Protein AF-A0A1R2BVI3-F1 (afdb_monomer_lite)

Sequence (195 aa):
MINKKLKLDQGFMFQMGLSEFRVTNIRHTPFGIPIEITITGYEGPARDNEYNLDRNGGIIGRDTENLVAIVDDSQLSAEHGRILFENNGFYVEDLGSTNKTWRRISPEGETSKEFPIYLDDFIKIGSTLLQVAVPEECENKENIAMPAECRICNEAEPNTLCYPCGHLFCSECLKTITKCPNCFKEISDKVKVFK

pLDDT: mean 89.81, std 10.73, range [42.44, 97.69]

Secondary structure (DSSP, 8-state):
---S-EE--TT-EEEETTEEEEEEEEEE-TTS-EEEEEEEEEESTTBT-EEEEETT-EEEESSTTSSEE-TT-TTS-TT-EEEEEETTEEEEEE-S-SS--EEESS-TTSPPPP----TT-EEEETTEEEE----GGG------PPPSS-TTTSSS---EEEETTTEEE-HHHHSS--B-TTT--B-SEEEEPP-

Radius of gyration: 24.03 Å; chains: 1; bounding box: 48×45×66 Å

Structure (mmCIF, N/CA/C/O backbone):
data_AF-A0A1R2BVI3-F1
#
_entry.id   AF-A0A1R2BVI3-F1
#
loop_
_atom_site.group_PDB
_atom_site.id
_atom_site.type_symbol
_atom_site.label_atom_id
_atom_site.label_alt_id
_atom_site.label_comp_id
_atom_site.label_asym_id
_atom_site.label_entity_id
_atom_site.label_seq_id
_atom_site.pdbx_PDB_ins_code
_atom_site.Cartn_x
_atom_site.Cartn_y
_atom_site.Cartn_z
_atom_site.occupancy
_atom_site.B_iso_or_equiv
_atom_site.auth_seq_id
_atom_site.auth_comp_id
_atom_site.auth_asym_id
_atom_site.auth_atom_id
_atom_site.pdbx_PDB_model_num
ATOM 1 N N . MET A 1 1 ? -4.032 4.736 2.559 1.00 87.19 1 MET A N 1
ATOM 2 C CA . MET A 1 1 ? -2.714 5.206 2.057 1.00 87.19 1 MET A CA 1
ATOM 3 C C . MET A 1 1 ? -1.600 4.443 2.769 1.00 87.19 1 MET A C 1
ATOM 5 O O . MET A 1 1 ? -1.775 4.132 3.940 1.00 87.19 1 MET A O 1
ATOM 9 N N . ILE A 1 2 ? -0.482 4.132 2.109 1.00 85.19 2 ILE A N 1
ATOM 10 C CA . ILE A 1 2 ? 0.710 3.581 2.776 1.00 85.19 2 ILE A CA 1
ATOM 11 C C . ILE A 1 2 ? 1.487 4.745 3.408 1.00 85.19 2 ILE A C 1
ATOM 13 O O . ILE A 1 2 ? 2.207 5.456 2.720 1.00 85.19 2 ILE A O 1
ATOM 17 N N . ASN A 1 3 ? 1.298 4.968 4.710 1.00 82.62 3 ASN A N 1
ATOM 18 C CA . ASN A 1 3 ? 1.973 6.024 5.487 1.00 82.62 3 ASN A 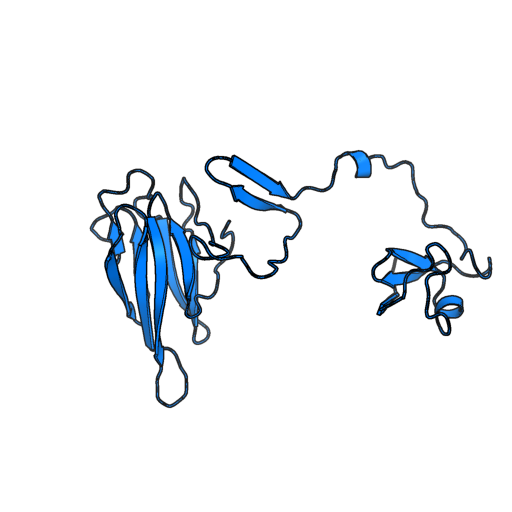CA 1
ATOM 19 C C . ASN A 1 3 ? 3.196 5.522 6.278 1.00 82.62 3 ASN A C 1
ATOM 21 O O . ASN A 1 3 ? 3.908 6.301 6.903 1.00 82.62 3 ASN A O 1
ATOM 25 N N . LYS A 1 4 ? 3.419 4.209 6.269 1.00 86.44 4 LYS A N 1
ATOM 26 C CA . LYS A 1 4 ? 4.535 3.504 6.896 1.00 86.44 4 LYS A CA 1
ATOM 27 C C . LYS A 1 4 ? 4.853 2.277 6.060 1.00 86.44 4 LYS A C 1
ATOM 29 O O . LYS A 1 4 ? 3.981 1.803 5.331 1.00 86.44 4 LYS A O 1
ATOM 34 N N . LYS A 1 5 ? 6.051 1.716 6.216 1.00 91.81 5 LYS A N 1
ATOM 35 C CA . LYS A 1 5 ? 6.405 0.466 5.539 1.00 91.81 5 LYS A CA 1
ATOM 36 C C . LYS A 1 5 ? 5.378 -0.637 5.827 1.00 91.81 5 LYS A C 1
ATOM 38 O O . LYS A 1 5 ? 5.054 -0.908 6.987 1.00 91.81 5 LYS A O 1
ATOM 43 N N . LEU A 1 6 ? 4.853 -1.261 4.776 1.00 93.62 6 LEU A N 1
ATOM 44 C CA . LEU A 1 6 ? 3.887 -2.358 4.869 1.00 93.62 6 LEU A CA 1
ATOM 45 C C . LEU A 1 6 ? 4.507 -3.648 4.360 1.00 93.62 6 LEU A C 1
ATOM 47 O O . LEU A 1 6 ? 5.141 -3.659 3.311 1.00 93.62 6 LEU A O 1
ATOM 51 N N . LYS A 1 7 ? 4.303 -4.734 5.106 1.00 95.69 7 LYS A N 1
ATOM 52 C CA . LYS A 1 7 ? 4.789 -6.055 4.716 1.00 95.69 7 LYS A CA 1
ATOM 53 C C . LYS A 1 7 ? 4.051 -6.535 3.464 1.00 95.69 7 LYS A C 1
ATOM 55 O O . LYS A 1 7 ? 2.826 -6.443 3.393 1.00 95.69 7 LYS A O 1
ATOM 60 N N . LEU A 1 8 ? 4.810 -7.055 2.509 1.00 96.12 8 LEU A N 1
ATOM 61 C CA . LEU A 1 8 ? 4.317 -7.672 1.288 1.00 96.12 8 LEU A CA 1
ATOM 62 C C . LEU A 1 8 ? 4.187 -9.182 1.500 1.00 96.12 8 LEU A C 1
ATOM 64 O O . LEU A 1 8 ? 5.184 -9.902 1.544 1.00 96.12 8 LEU A O 1
ATOM 68 N N . ASP A 1 9 ? 2.951 -9.652 1.632 1.00 94.81 9 ASP A N 1
ATOM 69 C CA . ASP A 1 9 ? 2.621 -11.077 1.625 1.00 94.81 9 ASP A CA 1
ATOM 70 C C . ASP A 1 9 ? 2.106 -11.502 0.239 1.00 94.81 9 ASP A C 1
ATOM 72 O O . ASP A 1 9 ? 1.740 -10.671 -0.597 1.00 94.81 9 ASP A O 1
ATOM 76 N N . GLN A 1 10 ? 2.060 -12.808 -0.028 1.00 94.25 10 GLN A N 1
ATOM 77 C CA . GLN A 1 10 ? 1.551 -13.316 -1.301 1.00 94.25 10 GLN A CA 1
ATOM 78 C C . GLN A 1 10 ? 0.095 -12.876 -1.526 1.00 94.25 10 GLN A C 1
ATOM 80 O O . GLN A 1 10 ? -0.752 -12.984 -0.640 1.00 94.25 10 GLN A O 1
ATOM 85 N N . GLY A 1 11 ? -0.193 -12.371 -2.726 1.00 93.31 11 GLY A N 1
ATOM 86 C CA . GLY A 1 11 ? -1.490 -11.810 -3.094 1.00 93.31 11 GLY A CA 1
ATOM 87 C C . GLY A 1 11 ? -1.705 -10.361 -2.655 1.00 93.31 11 GLY A C 1
ATOM 88 O O . GLY A 1 11 ? -2.746 -9.799 -2.988 1.00 93.31 11 GLY A O 1
ATOM 89 N N . PHE A 1 12 ? -0.755 -9.739 -1.949 1.00 94.94 12 PHE A N 1
ATOM 90 C CA . PHE A 1 12 ? -0.841 -8.326 -1.592 1.00 94.94 12 PHE A CA 1
ATOM 91 C C . PHE A 1 12 ? -0.892 -7.457 -2.852 1.00 94.94 12 PHE A C 1
ATOM 93 O O . PHE A 1 12 ? -0.126 -7.672 -3.792 1.00 94.94 12 PHE A O 1
ATOM 100 N N . MET A 1 13 ? -1.792 -6.474 -2.860 1.00 95.56 13 MET A N 1
ATOM 101 C CA . MET A 1 13 ? -1.980 -5.560 -3.983 1.00 95.56 13 MET A CA 1
ATOM 102 C C . MET A 1 13 ? -1.766 -4.115 -3.549 1.00 95.56 13 MET A C 1
ATOM 104 O O . MET A 1 13 ? -2.264 -3.677 -2.505 1.00 95.56 13 MET A O 1
ATOM 108 N N . PHE A 1 14 ? -1.041 -3.365 -4.370 1.00 96.38 14 PHE A N 1
ATOM 109 C CA . PHE A 1 14 ? -0.779 -1.951 -4.144 1.00 96.38 14 PHE A CA 1
ATOM 110 C C . PHE A 1 14 ? -0.738 -1.178 -5.455 1.00 96.38 14 PHE A C 1
ATOM 112 O O . PHE A 1 14 ? -0.438 -1.730 -6.505 1.00 96.38 14 PHE A O 1
ATOM 119 N N . GLN A 1 15 ? -1.040 0.109 -5.379 1.00 95.69 15 GLN A N 1
ATOM 120 C CA . GLN A 1 15 ? -1.064 1.027 -6.506 1.00 95.69 15 GLN A CA 1
ATOM 121 C C . GLN A 1 15 ? -0.016 2.117 -6.300 1.00 95.69 15 GLN A C 1
ATOM 123 O O . GLN A 1 15 ? 0.068 2.698 -5.213 1.00 95.69 15 GLN A O 1
ATOM 128 N N . MET A 1 16 ? 0.734 2.406 -7.361 1.00 95.56 16 MET A N 1
ATOM 129 C CA . MET A 1 16 ? 1.652 3.538 -7.470 1.00 95.56 16 MET A CA 1
ATOM 130 C C . MET A 1 16 ? 1.422 4.204 -8.826 1.00 95.56 16 MET A C 1
ATOM 132 O O . MET A 1 16 ? 1.555 3.561 -9.862 1.00 95.56 16 MET A O 1
ATOM 136 N N . GLY A 1 17 ? 1.063 5.489 -8.821 1.00 93.25 17 GLY A N 1
ATOM 137 C CA . GLY A 1 17 ? 0.665 6.177 -10.052 1.00 93.25 17 GLY A CA 1
ATOM 138 C C . GLY A 1 17 ? -0.625 5.592 -10.639 1.00 93.25 17 GLY A C 1
ATOM 139 O O . GLY A 1 17 ? -1.608 5.418 -9.913 1.00 93.25 17 GLY A O 1
ATOM 140 N N . LEU A 1 18 ? -0.617 5.308 -11.942 1.00 94.00 18 LEU A N 1
ATOM 141 C CA . LEU A 1 18 ? -1.699 4.618 -12.655 1.00 94.00 18 LEU A CA 1
ATOM 142 C C . LEU A 1 18 ? -1.590 3.093 -12.568 1.00 94.00 18 LEU A C 1
ATOM 144 O O . LEU A 1 18 ? -2.567 2.397 -12.841 1.00 94.00 18 LEU A O 1
ATOM 148 N N . SER A 1 19 ? -0.413 2.579 -12.222 1.00 95.19 19 SER A N 1
ATOM 149 C CA . SER A 1 19 ? -0.128 1.151 -12.209 1.00 95.19 19 SER A CA 1
ATOM 150 C C . SER A 1 19 ? -0.547 0.497 -10.895 1.00 95.19 19 SER A C 1
ATOM 152 O O . SER A 1 19 ? -0.274 1.000 -9.800 1.00 95.19 19 SER A O 1
ATOM 154 N N . GLU A 1 20 ? -1.176 -0.668 -11.004 1.00 95.38 20 GLU A N 1
ATOM 155 C CA . GLU A 1 20 ? -1.430 -1.548 -9.868 1.00 95.38 20 GLU A CA 1
ATOM 156 C C . GLU A 1 20 ? -0.561 -2.793 -9.956 1.00 95.38 20 GLU A C 1
ATOM 158 O O . GLU A 1 20 ? -0.429 -3.396 -11.017 1.00 95.38 20 GLU A O 1
ATOM 163 N N . PHE A 1 21 ? -0.009 -3.209 -8.825 1.00 96.56 21 PHE A N 1
ATOM 164 C CA . PHE A 1 21 ? 0.860 -4.368 -8.702 1.00 96.56 21 PHE A CA 1
ATOM 165 C C . PHE A 1 21 ? 0.236 -5.396 -7.780 1.00 96.56 21 PHE A C 1
ATOM 167 O O . PHE A 1 21 ? -0.424 -5.064 -6.790 1.00 96.56 21 PHE A O 1
ATOM 174 N N . ARG A 1 22 ? 0.521 -6.659 -8.072 1.00 96.81 22 ARG A N 1
ATOM 175 C CA . ARG A 1 22 ? 0.174 -7.797 -7.233 1.00 96.81 22 ARG A CA 1
ATOM 176 C C . ARG A 1 22 ? 1.423 -8.607 -6.934 1.00 96.81 22 ARG A C 1
ATOM 178 O O . ARG A 1 22 ? 2.176 -8.947 -7.839 1.00 96.81 22 ARG A O 1
ATOM 185 N N . VAL A 1 23 ? 1.610 -8.968 -5.670 1.00 97.19 23 VAL A N 1
ATOM 186 C CA . VAL A 1 23 ? 2.622 -9.948 -5.270 1.00 97.19 23 VAL A CA 1
ATOM 187 C C . VAL A 1 23 ? 2.139 -11.327 -5.704 1.00 97.19 23 VAL A C 1
ATOM 189 O O . VAL A 1 23 ? 1.198 -11.873 -5.122 1.00 97.19 23 VAL A O 1
ATOM 192 N N . THR A 1 24 ? 2.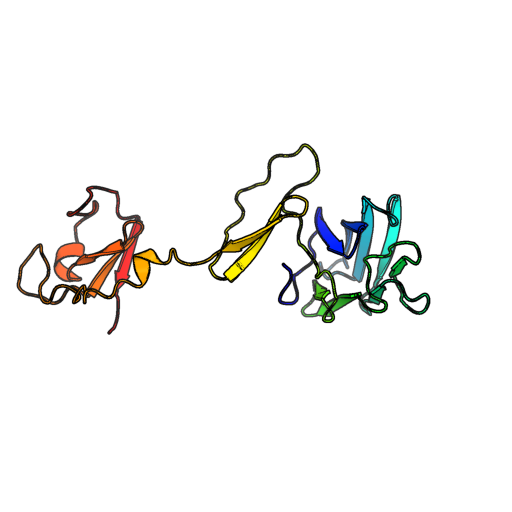747 -11.887 -6.743 1.00 96.81 24 THR A N 1
ATOM 193 C CA . THR A 1 24 ? 2.334 -13.170 -7.327 1.00 96.81 24 THR A CA 1
ATOM 194 C C . THR A 1 24 ? 3.072 -14.341 -6.698 1.00 96.81 24 THR A C 1
ATOM 196 O O . THR A 1 24 ? 2.464 -15.386 -6.452 1.00 96.81 24 THR A O 1
ATOM 199 N N . ASN A 1 25 ? 4.347 -14.153 -6.358 1.00 96.62 25 ASN A N 1
ATOM 200 C CA . ASN A 1 25 ? 5.182 -15.199 -5.784 1.00 96.62 25 ASN A CA 1
ATOM 201 C C . ASN A 1 25 ? 6.173 -14.648 -4.752 1.00 96.62 25 ASN A C 1
ATOM 203 O O . ASN A 1 25 ? 6.666 -13.529 -4.872 1.00 96.62 25 ASN A O 1
ATOM 207 N N . ILE A 1 26 ? 6.490 -15.463 -3.746 1.00 96.62 26 ILE A N 1
ATOM 208 C CA . ILE A 1 26 ? 7.582 -15.216 -2.803 1.00 96.62 26 ILE A CA 1
ATOM 209 C C . ILE A 1 26 ? 8.348 -16.527 -2.655 1.00 96.62 26 ILE A C 1
ATOM 211 O O . ILE A 1 26 ? 7.827 -17.520 -2.138 1.00 96.62 26 ILE A O 1
ATOM 215 N N . ARG A 1 27 ? 9.602 -16.547 -3.104 1.00 96.12 27 ARG A N 1
ATOM 216 C CA . ARG A 1 27 ? 10.470 -17.720 -2.973 1.00 96.12 27 ARG A CA 1
ATOM 217 C C . ARG A 1 27 ? 11.151 -17.714 -1.618 1.00 96.12 27 ARG A C 1
ATOM 219 O O . ARG A 1 27 ? 11.599 -16.674 -1.138 1.00 96.12 27 ARG A O 1
ATOM 226 N N . HIS A 1 28 ? 11.278 -18.900 -1.033 1.00 95.31 28 HIS A N 1
ATOM 227 C CA . HIS A 1 28 ? 11.833 -19.097 0.302 1.00 95.31 28 HIS A CA 1
ATOM 228 C C . HIS A 1 28 ? 12.993 -20.096 0.282 1.00 95.31 28 HIS A C 1
ATOM 230 O O . HIS A 1 28 ? 13.065 -20.976 -0.577 1.00 95.31 28 HIS A O 1
ATOM 236 N N . THR A 1 29 ? 13.900 -19.976 1.250 1.00 93.62 29 THR A N 1
ATOM 237 C CA . THR A 1 29 ? 14.882 -21.021 1.563 1.00 93.62 29 THR A CA 1
ATOM 238 C C . THR A 1 29 ? 14.193 -22.249 2.177 1.00 93.62 29 THR A C 1
ATOM 240 O O . THR A 1 29 ? 13.067 -22.136 2.669 1.00 93.62 29 THR A O 1
ATOM 243 N N . PRO A 1 30 ? 14.880 -23.406 2.274 1.00 92.81 30 PRO A N 1
ATOM 244 C CA . PRO A 1 30 ? 14.376 -24.574 3.009 1.00 92.81 30 PRO A CA 1
ATOM 245 C C . PRO A 1 30 ? 14.032 -24.309 4.485 1.00 92.81 30 PRO A C 1
ATOM 247 O O . PRO A 1 30 ? 13.323 -25.094 5.103 1.00 92.81 30 PRO A O 1
ATOM 250 N N . PHE A 1 31 ? 14.520 -23.200 5.049 1.00 90.94 31 PHE A N 1
ATOM 251 C CA . PHE A 1 31 ? 14.258 -22.765 6.422 1.00 90.94 31 PHE A CA 1
ATOM 252 C C . PHE A 1 31 ? 13.126 -21.727 6.522 1.00 90.94 31 PHE A C 1
ATOM 254 O O . PHE A 1 31 ? 12.935 -21.133 7.578 1.00 90.94 31 PHE A O 1
ATOM 261 N N . GLY A 1 32 ? 12.400 -21.465 5.428 1.00 88.94 32 GLY A N 1
ATOM 262 C CA . GLY A 1 32 ? 11.255 -20.550 5.406 1.00 88.94 32 GLY A CA 1
ATOM 263 C C . GLY A 1 32 ? 11.613 -19.062 5.337 1.00 88.94 32 GLY A C 1
ATOM 264 O O . GLY A 1 32 ? 10.755 -18.223 5.589 1.00 88.94 32 GLY A O 1
ATOM 265 N N . ILE A 1 33 ? 12.856 -18.707 4.997 1.00 91.69 33 ILE A N 1
ATOM 266 C CA . ILE A 1 33 ? 13.276 -17.300 4.885 1.00 91.69 33 ILE A CA 1
ATOM 267 C C . ILE A 1 33 ? 13.074 -16.833 3.440 1.00 91.69 33 ILE A C 1
ATOM 269 O O . ILE A 1 33 ? 13.612 -17.489 2.543 1.00 91.69 33 ILE A O 1
ATOM 273 N N . PRO A 1 34 ? 12.394 -15.703 3.175 1.00 94.31 34 PRO A N 1
ATOM 274 C CA . PRO A 1 34 ? 12.232 -15.209 1.814 1.00 94.31 34 PRO A CA 1
ATOM 275 C C . PRO A 1 34 ? 13.588 -14.862 1.185 1.00 94.31 34 PRO A C 1
ATOM 277 O O . PRO A 1 34 ? 14.512 -14.398 1.863 1.00 94.31 34 PRO A O 1
ATOM 280 N N . ILE A 1 35 ? 13.733 -15.125 -0.108 1.00 96.00 35 ILE A N 1
ATOM 281 C CA . ILE A 1 35 ? 14.936 -14.804 -0.895 1.00 96.00 35 ILE A CA 1
ATOM 282 C C . ILE A 1 35 ? 14.636 -13.881 -2.067 1.00 96.00 35 ILE A C 1
ATOM 284 O O . ILE A 1 35 ? 15.495 -13.089 -2.433 1.00 96.00 35 ILE A O 1
ATOM 288 N N . GLU A 1 36 ? 13.437 -13.981 -2.627 1.00 96.94 36 GLU A N 1
ATOM 289 C CA . GLU A 1 36 ? 13.035 -13.266 -3.831 1.00 96.94 36 GLU A CA 1
ATOM 290 C C . GLU A 1 36 ? 11.520 -13.073 -3.800 1.00 96.94 36 GLU A C 1
ATOM 292 O O . GLU A 1 36 ? 10.784 -13.973 -3.378 1.00 96.94 36 GLU A O 1
ATOM 297 N N . ILE A 1 37 ? 11.067 -11.900 -4.225 1.00 97.62 37 ILE A N 1
ATOM 298 C CA . ILE A 1 37 ? 9.661 -11.551 -4.396 1.00 97.62 37 ILE A CA 1
ATOM 299 C C . ILE A 1 37 ? 9.400 -11.223 -5.862 1.00 97.62 37 ILE A C 1
ATOM 301 O O . ILE A 1 37 ? 10.155 -10.479 -6.485 1.00 97.62 37 ILE A O 1
ATOM 305 N N . THR A 1 38 ? 8.312 -11.766 -6.397 1.00 97.69 38 THR A N 1
ATOM 306 C CA . THR A 1 38 ? 7.814 -11.443 -7.733 1.00 97.69 38 THR A CA 1
ATOM 307 C C . THR A 1 38 ? 6.586 -10.559 -7.589 1.00 97.69 38 THR A C 1
ATOM 309 O O . THR A 1 38 ? 5.596 -10.942 -6.951 1.00 97.69 38 THR A O 1
ATOM 312 N N . ILE A 1 39 ? 6.655 -9.371 -8.183 1.00 97.44 39 ILE A N 1
ATOM 313 C CA . ILE A 1 39 ? 5.511 -8.479 -8.349 1.00 97.44 39 ILE A CA 1
ATOM 314 C C . ILE A 1 39 ? 5.145 -8.417 -9.829 1.00 97.44 39 ILE A C 1
ATOM 316 O O . ILE A 1 39 ? 6.014 -8.298 -10.689 1.00 97.44 39 ILE A O 1
ATOM 320 N N . THR A 1 40 ? 3.855 -8.487 -10.124 1.00 97.00 40 THR A N 1
ATOM 321 C CA . THR A 1 40 ? 3.328 -8.427 -11.489 1.00 97.00 40 THR A CA 1
ATOM 322 C C . THR A 1 40 ? 2.411 -7.221 -11.612 1.00 97.00 40 THR A C 1
ATOM 324 O O . THR A 1 40 ? 1.613 -6.960 -10.704 1.00 97.00 40 THR A O 1
ATOM 327 N N . GLY A 1 41 ? 2.508 -6.483 -12.716 1.00 96.38 41 GLY A N 1
ATOM 328 C CA . GLY A 1 41 ? 1.558 -5.423 -13.032 1.00 96.38 41 GLY A CA 1
ATOM 329 C C . GLY A 1 41 ? 0.181 -6.010 -13.332 1.00 96.38 41 GLY A C 1
ATOM 330 O O . GLY A 1 41 ? 0.003 -6.766 -14.283 1.00 96.38 41 GLY A O 1
ATOM 331 N N . TYR A 1 42 ? -0.790 -5.669 -12.496 1.00 94.06 42 TYR A N 1
ATOM 332 C CA . TYR A 1 42 ? -2.173 -6.123 -12.584 1.00 94.06 42 TYR A CA 1
ATOM 333 C C . TYR A 1 42 ? -3.009 -5.204 -13.487 1.00 94.06 42 TYR A C 1
ATOM 335 O O . TYR A 1 42 ? -3.744 -5.676 -14.349 1.00 94.06 42 TYR A O 1
ATOM 343 N N . GLU A 1 43 ? -2.847 -3.887 -13.334 1.00 92.88 43 GLU A N 1
ATOM 344 C CA . GLU A 1 43 ? -3.530 -2.856 -14.124 1.00 92.88 43 GLU A CA 1
ATOM 345 C C . GLU A 1 43 ? -2.582 -1.686 -14.436 1.00 92.88 43 GLU A C 1
ATOM 347 O O . GLU A 1 43 ? -1.541 -1.517 -13.796 1.00 92.88 43 GLU A O 1
ATOM 352 N N . GLY A 1 44 ? -2.961 -0.857 -15.413 1.00 93.00 44 GLY A N 1
ATOM 353 C CA . GLY A 1 44 ? -2.209 0.333 -15.815 1.00 93.00 44 GLY A CA 1
ATOM 354 C C . GLY A 1 44 ? -1.034 0.049 -16.764 1.00 93.00 44 GLY A C 1
ATOM 355 O O . GLY A 1 44 ? -0.959 -1.030 -17.351 1.00 93.00 44 GLY A O 1
ATOM 356 N N . PRO A 1 45 ? -0.123 1.021 -16.953 1.00 94.25 45 PRO A N 1
ATOM 357 C CA . PRO A 1 45 ? 1.009 0.905 -17.881 1.00 94.25 45 PRO A CA 1
ATOM 358 C C . PRO A 1 45 ? 1.953 -0.270 -17.599 1.00 94.25 45 PRO A C 1
ATOM 360 O O . PRO A 1 45 ? 2.560 -0.805 -18.521 1.00 94.25 45 PRO A O 1
ATOM 363 N N . ALA A 1 46 ? 2.065 -0.699 -16.340 1.00 93.38 46 ALA A N 1
ATOM 364 C CA . ALA A 1 46 ? 2.896 -1.840 -15.962 1.00 93.38 46 ALA A CA 1
ATOM 365 C C . ALA A 1 46 ? 2.239 -3.211 -16.211 1.00 93.38 46 ALA A C 1
ATOM 367 O O . ALA A 1 46 ? 2.857 -4.228 -15.900 1.00 93.38 46 ALA A O 1
ATOM 368 N N . ARG A 1 47 ? 0.996 -3.258 -16.710 1.00 94.62 47 ARG A N 1
ATOM 369 C CA . ARG A 1 47 ? 0.210 -4.490 -16.857 1.00 94.62 47 ARG A CA 1
ATOM 370 C C . ARG A 1 47 ? 0.970 -5.589 -17.606 1.00 94.62 47 ARG A C 1
ATOM 372 O O . ARG A 1 47 ? 1.646 -5.322 -18.593 1.00 94.62 47 ARG A O 1
ATOM 379 N N . ASP A 1 48 ? 0.816 -6.820 -17.122 1.00 93.25 48 ASP A N 1
ATOM 380 C CA . ASP A 1 48 ? 1.420 -8.051 -17.652 1.00 93.25 48 ASP A CA 1
ATOM 381 C C . ASP A 1 48 ? 2.964 -8.104 -17.574 1.00 93.25 48 ASP A C 1
ATOM 383 O O . ASP A 1 48 ? 3.557 -9.125 -17.922 1.00 93.25 48 ASP A O 1
ATOM 387 N N . ASN A 1 49 ? 3.626 -7.066 -17.045 1.00 95.50 49 ASN A N 1
ATOM 388 C CA . ASN A 1 49 ? 5.056 -7.106 -16.743 1.00 95.50 49 ASN A CA 1
ATOM 389 C C . ASN A 1 49 ? 5.314 -7.739 -15.373 1.00 95.50 49 ASN A C 1
ATOM 391 O O . ASN A 1 49 ? 4.611 -7.461 -14.398 1.00 95.50 49 ASN A O 1
ATOM 395 N N . GLU A 1 50 ? 6.371 -8.542 -15.288 1.00 96.69 50 GLU A N 1
ATOM 396 C CA . GLU A 1 50 ? 6.836 -9.160 -14.048 1.00 96.69 50 GLU A CA 1
ATOM 397 C C . GLU A 1 50 ? 8.191 -8.599 -13.629 1.00 96.69 50 GLU A C 1
ATOM 399 O O . GLU A 1 50 ? 9.110 -8.466 -14.439 1.00 96.69 50 GLU A O 1
ATOM 404 N N . TYR A 1 51 ? 8.325 -8.327 -12.335 1.00 96.38 51 TYR A N 1
ATOM 405 C CA . TYR A 1 51 ? 9.542 -7.811 -11.732 1.00 96.38 51 TYR A CA 1
ATOM 406 C C . TYR A 1 51 ? 9.937 -8.707 -10.563 1.00 96.38 51 TYR A C 1
ATOM 408 O O . TYR A 1 51 ? 9.160 -8.918 -9.629 1.00 96.38 51 TYR A O 1
ATOM 416 N N . ASN A 1 52 ? 11.158 -9.231 -10.622 1.00 96.88 52 ASN A N 1
ATOM 417 C CA . ASN A 1 52 ? 11.737 -10.067 -9.578 1.00 96.88 52 ASN A CA 1
ATOM 418 C C . ASN A 1 52 ? 12.728 -9.232 -8.772 1.00 96.88 52 ASN A C 1
ATOM 420 O O . ASN A 1 52 ? 13.655 -8.657 -9.339 1.00 96.88 52 ASN A O 1
ATOM 424 N N . LEU A 1 53 ? 12.522 -9.164 -7.459 1.00 96.62 53 LEU A N 1
ATOM 425 C CA . LEU A 1 53 ? 13.390 -8.441 -6.540 1.00 96.62 53 LEU A CA 1
ATOM 426 C C . LEU A 1 53 ? 13.967 -9.417 -5.521 1.00 96.62 53 LEU A C 1
ATOM 428 O O . LEU A 1 53 ? 13.232 -10.155 -4.863 1.00 96.62 53 LEU A O 1
ATOM 432 N N . ASP A 1 54 ? 15.288 -9.411 -5.383 1.00 96.50 54 ASP A N 1
ATOM 433 C CA . ASP A 1 54 ? 15.988 -10.179 -4.362 1.00 96.50 54 ASP A CA 1
ATOM 434 C C . ASP A 1 54 ? 16.040 -9.408 -3.029 1.00 96.50 54 ASP A C 1
ATOM 436 O O . ASP A 1 54 ? 15.397 -8.373 -2.841 1.00 96.50 54 ASP A O 1
ATOM 440 N N . ARG A 1 55 ? 16.826 -9.904 -2.070 1.00 96.12 55 ARG A N 1
ATOM 441 C CA . ARG A 1 55 ? 16.988 -9.278 -0.747 1.00 96.12 55 ARG A CA 1
ATOM 442 C C . ARG A 1 55 ? 17.637 -7.890 -0.764 1.00 96.12 55 ARG A C 1
ATOM 444 O O . ARG A 1 55 ? 17.597 -7.223 0.265 1.00 96.12 55 ARG A O 1
ATOM 451 N N . ASN A 1 56 ? 18.227 -7.446 -1.870 1.00 95.75 56 ASN A N 1
ATOM 452 C CA . ASN A 1 56 ? 18.708 -6.070 -1.995 1.00 95.75 56 ASN A CA 1
ATOM 453 C C . ASN A 1 56 ? 17.544 -5.085 -2.190 1.00 95.75 56 ASN A C 1
ATOM 455 O O . ASN A 1 56 ? 17.709 -3.889 -1.954 1.00 95.75 56 ASN A O 1
ATOM 459 N N . GLY A 1 57 ? 16.359 -5.586 -2.555 1.00 94.50 57 GLY A N 1
ATOM 460 C CA . GLY A 1 57 ? 15.185 -4.766 -2.815 1.00 94.50 57 GLY A CA 1
ATOM 461 C C . GLY A 1 57 ? 15.321 -3.968 -4.110 1.00 94.50 57 GLY A C 1
ATOM 462 O O . GLY A 1 57 ? 16.038 -4.358 -5.029 1.00 94.50 57 GLY A O 1
ATOM 463 N N . GLY A 1 58 ? 14.608 -2.850 -4.201 1.00 96.19 58 GLY A N 1
ATOM 464 C CA . GLY A 1 58 ? 14.677 -1.975 -5.368 1.00 96.19 58 GLY A CA 1
ATOM 465 C C . GLY A 1 58 ? 13.702 -0.811 -5.311 1.00 96.19 58 GLY A C 1
ATOM 466 O O . GLY A 1 58 ? 12.714 -0.841 -4.576 1.00 96.19 58 GLY A O 1
ATOM 467 N N . ILE A 1 59 ? 13.994 0.225 -6.094 1.00 97.56 59 ILE A N 1
ATOM 468 C CA . ILE A 1 59 ? 13.126 1.395 -6.249 1.00 97.56 59 ILE A CA 1
ATOM 469 C C . ILE A 1 59 ? 12.154 1.144 -7.404 1.00 97.56 59 ILE A C 1
ATOM 471 O O . ILE A 1 59 ? 12.519 0.568 -8.431 1.00 97.56 59 ILE A O 1
ATOM 475 N N . ILE A 1 60 ? 10.911 1.572 -7.198 1.00 97.19 60 ILE A N 1
ATOM 476 C CA . ILE A 1 60 ? 9.832 1.598 -8.179 1.00 97.19 60 ILE A CA 1
ATOM 477 C C . ILE A 1 60 ? 9.560 3.059 -8.517 1.00 97.19 60 ILE A C 1
ATOM 479 O O . ILE A 1 60 ? 9.296 3.883 -7.632 1.00 97.19 60 ILE A O 1
ATOM 483 N N . GLY A 1 61 ? 9.609 3.394 -9.798 1.00 96.75 61 GLY A N 1
ATOM 484 C CA . GLY A 1 61 ? 9.433 4.768 -10.230 1.00 96.75 61 GLY A CA 1
ATOM 485 C C . GLY A 1 61 ? 9.466 4.929 -11.739 1.00 96.75 61 GLY A C 1
ATOM 486 O O . GLY A 1 61 ? 9.585 3.968 -12.494 1.00 96.75 61 GLY A O 1
ATOM 487 N N . ARG A 1 62 ? 9.313 6.171 -12.187 1.00 96.62 62 ARG A N 1
ATOM 488 C CA . ARG A 1 62 ? 9.313 6.518 -13.613 1.00 96.62 62 ARG A CA 1
ATOM 489 C C . ARG A 1 62 ? 10.721 6.660 -14.191 1.00 96.62 62 ARG A C 1
ATOM 491 O O . ARG A 1 62 ? 10.882 6.568 -15.403 1.00 96.62 62 ARG A O 1
ATOM 498 N N . ASP A 1 63 ? 11.717 6.912 -13.341 1.00 96.19 63 ASP A N 1
ATOM 499 C CA . ASP A 1 63 ? 13.110 7.042 -13.774 1.00 96.19 63 ASP A CA 1
ATOM 500 C C . ASP A 1 63 ? 13.651 5.700 -14.288 1.00 96.19 63 ASP A C 1
ATOM 502 O O . ASP A 1 63 ? 13.387 4.656 -13.685 1.00 96.19 63 ASP A O 1
ATOM 506 N N . THR A 1 64 ? 14.395 5.733 -15.394 1.00 95.12 64 THR A N 1
ATOM 507 C CA . THR A 1 64 ? 14.972 4.554 -16.057 1.00 95.12 64 THR A CA 1
ATOM 508 C C . THR A 1 64 ? 16.109 3.925 -15.266 1.00 95.12 64 THR A C 1
ATOM 510 O O . THR A 1 64 ? 16.411 2.756 -15.479 1.00 95.12 64 THR A O 1
ATOM 513 N N . GLU A 1 65 ? 16.714 4.676 -14.344 1.00 95.00 65 GLU A N 1
ATOM 514 C CA . GLU A 1 65 ? 17.765 4.171 -13.453 1.00 95.00 65 GLU A CA 1
ATOM 515 C C . GLU A 1 65 ? 17.215 3.274 -12.328 1.00 95.00 65 GLU A C 1
ATOM 517 O O . GLU A 1 65 ? 17.972 2.578 -11.648 1.00 95.00 65 GLU A O 1
ATOM 522 N N . ASN A 1 66 ? 15.894 3.261 -12.117 1.00 95.00 66 ASN A N 1
ATOM 523 C CA . ASN A 1 66 ? 15.267 2.405 -11.116 1.00 95.00 66 ASN A CA 1
ATOM 524 C C . ASN A 1 66 ? 15.224 0.942 -11.556 1.00 95.00 66 ASN A C 1
ATOM 526 O O . ASN A 1 66 ? 15.025 0.629 -12.728 1.00 95.00 66 ASN A O 1
ATOM 530 N N . LEU A 1 67 ? 15.263 0.034 -10.576 1.00 93.94 67 LEU A N 1
ATOM 531 C CA . LEU A 1 67 ? 15.087 -1.398 -10.830 1.00 93.94 67 LEU A CA 1
ATOM 532 C C . LEU A 1 67 ? 13.731 -1.705 -11.487 1.00 93.94 67 LEU A C 1
ATOM 534 O O . LEU A 1 67 ? 13.648 -2.549 -12.375 1.00 93.94 67 LEU A O 1
ATOM 538 N N . VAL A 1 68 ? 12.670 -1.023 -11.046 1.00 95.06 68 VAL A N 1
ATOM 539 C CA . VAL A 1 68 ? 11.331 -1.120 -11.636 1.00 95.06 68 VAL A CA 1
ATOM 540 C C . VAL A 1 68 ? 10.973 0.236 -12.236 1.00 95.06 68 VAL A C 1
ATOM 542 O O . VAL A 1 68 ? 10.376 1.088 -11.574 1.00 95.06 68 VAL A O 1
ATOM 545 N N . ALA A 1 69 ? 11.381 0.429 -13.490 1.00 95.88 69 ALA A N 1
ATOM 546 C CA . ALA A 1 69 ? 11.140 1.641 -14.261 1.00 95.88 69 ALA A CA 1
ATOM 547 C C . ALA A 1 69 ? 9.869 1.520 -15.116 1.00 95.88 69 ALA A C 1
ATOM 549 O O . ALA A 1 69 ? 9.773 0.648 -15.982 1.00 95.88 69 ALA A O 1
ATOM 550 N N . ILE A 1 70 ? 8.896 2.410 -14.902 1.00 95.38 70 ILE A N 1
ATOM 551 C CA . ILE A 1 70 ? 7.652 2.467 -15.690 1.00 95.38 70 ILE A CA 1
ATOM 552 C C . ILE A 1 70 ? 7.518 3.870 -16.271 1.00 95.38 70 ILE A C 1
ATOM 554 O O . ILE A 1 70 ? 6.904 4.765 -15.691 1.00 95.38 70 ILE A O 1
ATOM 558 N N . VAL A 1 71 ? 8.152 4.061 -17.425 1.00 93.12 71 VAL A N 1
ATOM 559 C CA . VAL A 1 71 ? 8.354 5.380 -18.043 1.00 93.12 71 VAL A CA 1
ATOM 560 C C . VAL A 1 71 ? 7.037 6.006 -18.522 1.00 93.12 71 VAL A C 1
ATOM 562 O O . VAL A 1 71 ? 6.866 7.224 -18.451 1.00 93.12 71 VAL A O 1
ATOM 565 N N . ASP A 1 72 ? 6.083 5.172 -18.942 1.00 92.94 72 ASP A N 1
ATOM 566 C CA . ASP A 1 72 ? 4.807 5.601 -19.527 1.00 92.94 72 ASP A CA 1
ATOM 567 C C . ASP A 1 72 ? 3.745 6.004 -18.482 1.00 92.94 72 ASP A C 1
ATOM 569 O O . ASP A 1 72 ? 2.660 6.474 -18.833 1.00 92.94 72 ASP A O 1
ATOM 573 N N . ASP A 1 73 ? 4.034 5.859 -17.184 1.00 93.69 73 ASP A N 1
ATOM 574 C CA . ASP A 1 73 ? 3.104 6.218 -16.113 1.00 93.69 73 ASP A CA 1
ATOM 575 C C . ASP A 1 73 ? 3.294 7.677 -15.674 1.00 93.69 73 ASP A C 1
ATOM 577 O O . ASP A 1 73 ? 4.117 8.006 -14.821 1.00 93.69 73 ASP A O 1
ATOM 581 N N . SER A 1 74 ? 2.495 8.580 -16.249 1.00 92.38 74 SER A N 1
ATOM 582 C CA . SER A 1 74 ? 2.568 10.022 -15.961 1.00 92.38 74 SER A CA 1
ATOM 583 C C . SER A 1 74 ? 2.253 10.404 -14.507 1.00 92.38 74 SER A C 1
ATOM 585 O O . SER A 1 74 ? 2.607 11.504 -14.079 1.00 92.38 74 SER A O 1
ATOM 587 N N . GLN A 1 75 ? 1.610 9.520 -13.737 1.00 94.25 75 GLN A N 1
ATOM 588 C CA . GLN A 1 75 ? 1.287 9.742 -12.324 1.00 94.25 75 GLN A CA 1
ATOM 589 C C . GLN A 1 75 ? 2.308 9.105 -11.375 1.00 94.25 75 GLN A C 1
ATOM 591 O O . GLN A 1 75 ? 2.204 9.270 -10.153 1.00 94.25 75 GLN A O 1
ATOM 596 N N . LEU A 1 76 ? 3.299 8.400 -11.916 1.00 95.81 76 LEU A N 1
ATOM 597 C CA . LEU A 1 76 ? 4.390 7.810 -11.165 1.00 95.81 76 LEU A CA 1
ATOM 598 C C . LEU A 1 76 ? 5.535 8.827 -11.010 1.00 95.81 76 LEU A C 1
ATOM 600 O O . LEU A 1 76 ? 6.062 9.382 -11.977 1.00 95.81 76 LEU A O 1
ATOM 604 N N . SER A 1 77 ? 5.923 9.101 -9.764 1.00 96.50 77 SER A N 1
ATOM 605 C CA . SER A 1 77 ? 7.097 9.918 -9.451 1.00 96.50 77 SER A CA 1
ATOM 606 C C . SER A 1 77 ? 8.387 9.241 -9.942 1.00 96.50 77 SER A C 1
ATOM 608 O O . SER A 1 77 ? 8.424 8.024 -10.119 1.00 96.50 77 SER A O 1
ATOM 610 N N . ALA A 1 78 ? 9.441 10.035 -10.169 1.00 95.56 78 ALA A N 1
ATOM 611 C CA . ALA A 1 78 ? 10.741 9.539 -10.635 1.00 95.56 78 ALA A CA 1
ATOM 612 C C . ALA A 1 78 ? 11.275 8.428 -9.720 1.00 95.56 78 ALA A C 1
ATOM 614 O O . ALA A 1 78 ? 11.512 7.332 -10.204 1.00 95.56 78 ALA A O 1
ATOM 615 N N . GLU A 1 79 ? 11.308 8.675 -8.410 1.00 96.25 79 GLU A N 1
ATOM 616 C CA . GLU A 1 79 ? 11.475 7.675 -7.351 1.00 96.25 79 GLU A CA 1
ATOM 617 C C . GLU A 1 79 ? 10.184 7.677 -6.513 1.00 96.25 79 GLU A C 1
ATOM 619 O O . GLU A 1 79 ? 9.965 8.574 -5.700 1.00 96.25 79 GLU A O 1
ATOM 624 N N . HIS A 1 80 ? 9.250 6.756 -6.772 1.00 96.25 80 HIS A N 1
ATOM 625 C CA . HIS A 1 80 ? 7.920 6.790 -6.141 1.00 96.25 80 HIS A CA 1
ATOM 626 C C . HIS A 1 80 ? 7.905 6.051 -4.804 1.00 96.25 80 HIS A C 1
ATOM 628 O O . HIS A 1 80 ? 7.430 6.559 -3.787 1.00 96.25 80 HIS A O 1
ATOM 634 N N . GLY A 1 81 ? 8.419 4.831 -4.811 1.00 96.00 81 GLY A N 1
ATOM 635 C CA . GLY A 1 81 ? 8.448 3.963 -3.651 1.00 96.00 81 GLY A CA 1
ATOM 636 C C . GLY A 1 81 ? 9.575 2.958 -3.774 1.00 96.00 81 GLY A C 1
ATOM 637 O O . GLY A 1 81 ? 10.219 2.847 -4.813 1.00 96.00 81 GLY A O 1
ATOM 638 N N . ARG A 1 82 ? 9.819 2.204 -2.712 1.00 96.50 82 ARG A N 1
ATOM 639 C CA . ARG A 1 82 ? 10.819 1.139 -2.718 1.00 96.50 82 ARG A CA 1
ATOM 640 C C . ARG A 1 82 ? 10.299 -0.117 -2.057 1.00 96.50 82 ARG A C 1
ATOM 642 O O . ARG A 1 82 ? 9.477 -0.062 -1.142 1.00 96.50 82 ARG A O 1
ATOM 649 N N . ILE A 1 83 ? 10.836 -1.240 -2.506 1.00 97.44 83 ILE A N 1
ATOM 650 C CA . ILE A 1 83 ? 10.747 -2.515 -1.816 1.00 97.44 83 ILE A CA 1
ATOM 651 C C . ILE A 1 83 ? 12.064 -2.744 -1.086 1.00 97.44 83 ILE A C 1
ATOM 653 O O . ILE A 1 83 ? 13.138 -2.604 -1.666 1.00 97.44 83 ILE A O 1
ATOM 657 N N . LEU A 1 84 ? 11.971 -3.099 0.188 1.00 96.75 84 LEU A N 1
ATOM 658 C CA . LEU A 1 84 ? 13.104 -3.354 1.072 1.00 96.75 84 LEU A CA 1
ATOM 659 C C . LEU A 1 84 ? 12.934 -4.697 1.780 1.00 96.75 84 LEU A C 1
ATOM 661 O O . LEU A 1 84 ? 11.810 -5.134 2.037 1.00 96.75 84 LEU A O 1
ATOM 665 N N . PHE A 1 85 ? 14.049 -5.353 2.095 1.00 96.25 85 PHE A N 1
ATOM 666 C CA . PHE A 1 85 ? 14.060 -6.612 2.833 1.00 96.25 85 PHE A CA 1
ATOM 667 C C . PHE A 1 85 ? 14.613 -6.393 4.242 1.00 96.25 85 PHE A C 1
ATOM 669 O O . PHE A 1 85 ? 15.788 -6.086 4.427 1.00 96.25 85 PHE A O 1
ATOM 676 N N . GLU A 1 86 ? 13.766 -6.573 5.251 1.00 95.06 86 GLU A N 1
ATOM 677 C CA . GLU A 1 86 ? 14.115 -6.403 6.664 1.00 95.06 86 GLU A CA 1
ATOM 678 C C . GLU A 1 86 ? 13.404 -7.462 7.504 1.00 95.06 86 GLU A C 1
ATOM 680 O O . GLU A 1 86 ? 12.345 -7.940 7.122 1.00 95.06 86 GLU A O 1
ATOM 685 N N . ASN A 1 87 ? 13.946 -7.841 8.667 1.00 92.94 87 ASN A N 1
ATOM 686 C CA . ASN A 1 87 ? 13.283 -8.776 9.595 1.00 92.94 87 ASN A CA 1
ATOM 687 C C . ASN A 1 87 ? 12.738 -10.058 8.921 1.00 92.94 87 ASN A C 1
ATOM 689 O O . ASN A 1 87 ? 11.658 -10.537 9.263 1.00 92.94 87 ASN A O 1
ATOM 693 N N . ASN A 1 88 ? 13.479 -10.601 7.947 1.00 92.94 88 ASN A N 1
ATOM 694 C CA . ASN A 1 88 ? 13.079 -11.750 7.127 1.00 92.94 88 ASN A CA 1
ATOM 695 C C . ASN A 1 88 ? 11.753 -11.565 6.361 1.00 92.94 88 ASN A C 1
ATOM 697 O O . ASN A 1 88 ? 11.020 -12.531 6.154 1.00 92.94 88 ASN A O 1
ATOM 701 N N . GLY A 1 89 ? 11.440 -10.348 5.920 1.00 94.94 89 GLY A N 1
ATOM 702 C CA . GLY A 1 89 ? 10.259 -10.042 5.119 1.00 94.94 89 GLY A CA 1
ATOM 703 C C . GLY A 1 89 ? 10.510 -8.926 4.109 1.00 94.94 89 GLY A C 1
ATOM 704 O O . GLY A 1 89 ? 11.383 -8.082 4.298 1.00 94.94 89 GLY A O 1
ATOM 705 N N . PHE A 1 90 ? 9.723 -8.924 3.036 1.00 97.44 90 PHE A N 1
ATOM 706 C CA . PHE A 1 90 ? 9.681 -7.820 2.083 1.00 97.44 90 PHE A CA 1
ATOM 707 C C . PHE A 1 90 ? 8.669 -6.774 2.533 1.00 97.44 90 PHE A C 1
ATOM 709 O O . PHE A 1 90 ? 7.586 -7.113 3.013 1.00 97.44 90 PHE A O 1
ATOM 716 N N . TYR A 1 91 ? 9.017 -5.506 2.360 1.00 97.31 91 TYR A N 1
ATOM 717 C CA . TYR A 1 91 ? 8.177 -4.373 2.714 1.00 97.31 91 TYR A CA 1
ATOM 718 C C . TYR A 1 91 ? 8.156 -3.367 1.576 1.00 97.31 91 TYR A C 1
ATOM 720 O O . TYR A 1 91 ? 9.173 -3.165 0.924 1.00 97.31 91 TYR A O 1
ATOM 728 N N . VAL A 1 92 ? 7.015 -2.713 1.382 1.00 96.81 92 VAL A N 1
ATOM 729 C CA . VAL A 1 92 ? 6.868 -1.562 0.490 1.00 96.81 92 VAL A CA 1
ATOM 730 C C . VAL A 1 92 ? 6.804 -0.278 1.306 1.00 96.81 92 VAL A C 1
ATOM 732 O O . VAL A 1 92 ? 6.132 -0.221 2.339 1.00 96.81 92 VAL A O 1
ATOM 735 N N . GLU A 1 93 ? 7.493 0.752 0.835 1.00 95.94 93 GLU A N 1
ATOM 736 C CA . GLU A 1 93 ? 7.535 2.082 1.434 1.00 95.94 93 GLU A CA 1
ATOM 737 C C . GLU A 1 93 ? 7.378 3.154 0.349 1.00 95.94 93 GLU A C 1
ATOM 739 O O . GLU A 1 93 ? 7.978 3.055 -0.720 1.00 95.94 93 GLU A O 1
ATOM 744 N N . ASP A 1 94 ? 6.567 4.174 0.627 1.00 96.38 94 ASP A N 1
ATOM 745 C CA . ASP A 1 94 ? 6.422 5.358 -0.223 1.00 96.38 94 ASP A CA 1
ATOM 746 C C . ASP A 1 94 ? 7.555 6.352 0.075 1.00 96.38 94 ASP A C 1
ATOM 748 O O . ASP A 1 94 ? 7.812 6.657 1.239 1.00 96.38 94 ASP A O 1
ATOM 752 N N . LEU A 1 95 ? 8.219 6.874 -0.959 1.00 94.75 95 LEU A N 1
ATOM 753 C CA . LEU A 1 95 ? 9.359 7.792 -0.821 1.00 94.75 95 LEU A CA 1
ATOM 754 C C . LEU A 1 95 ? 8.941 9.271 -0.848 1.00 94.75 95 LEU A C 1
ATOM 756 O O . LEU A 1 95 ? 9.714 10.145 -1.229 1.00 94.75 95 LEU A O 1
ATOM 760 N N . GLY A 1 96 ? 7.708 9.573 -0.437 1.00 91.56 96 GLY A N 1
ATOM 761 C CA . GLY A 1 96 ? 7.164 10.926 -0.504 1.00 91.56 96 GLY A CA 1
ATOM 762 C C . GLY A 1 96 ? 6.614 11.261 -1.887 1.00 91.56 96 GLY A C 1
ATOM 763 O O . GLY A 1 96 ? 6.686 12.410 -2.322 1.00 91.56 96 GLY A O 1
ATOM 764 N N . SER A 1 97 ? 6.034 10.272 -2.565 1.00 93.44 97 SER A N 1
ATOM 765 C CA . SER A 1 97 ? 5.496 10.437 -3.911 1.00 93.44 97 SER A CA 1
ATOM 766 C C . SER A 1 97 ? 4.365 11.474 -3.965 1.00 93.44 97 SER A C 1
ATOM 768 O O . SER A 1 97 ? 3.705 11.790 -2.961 1.00 93.44 97 SER A O 1
ATOM 770 N N . THR A 1 98 ? 4.122 12.005 -5.167 1.00 92.25 98 THR A N 1
ATOM 771 C CA . THR A 1 98 ? 3.086 13.022 -5.410 1.00 92.25 98 THR A CA 1
ATOM 772 C C . THR A 1 98 ? 1.681 12.448 -5.221 1.00 92.25 98 THR A C 1
ATOM 774 O O . THR A 1 98 ? 0.865 13.041 -4.523 1.00 92.25 98 THR A O 1
ATOM 777 N N . ASN A 1 99 ? 1.416 11.271 -5.799 1.00 91.12 99 ASN A N 1
ATOM 778 C CA . ASN A 1 99 ? 0.088 10.644 -5.798 1.00 91.12 99 ASN A CA 1
ATOM 779 C C . ASN A 1 99 ? -0.122 9.611 -4.686 1.00 91.12 99 ASN A C 1
ATOM 781 O O . ASN A 1 99 ? -1.228 9.078 -4.548 1.00 91.12 99 ASN A O 1
ATOM 785 N N . LYS A 1 100 ? 0.912 9.390 -3.864 1.00 94.12 100 LYS A N 1
ATOM 786 C CA . LYS A 1 100 ? 0.951 8.420 -2.768 1.00 94.12 100 LYS A CA 1
ATOM 787 C C . LYS A 1 100 ? 0.808 6.977 -3.243 1.00 94.12 100 LYS A C 1
ATOM 789 O O . LYS A 1 100 ? 0.207 6.673 -4.271 1.00 94.12 100 LYS A O 1
ATOM 794 N N . THR A 1 101 ? 1.308 6.072 -2.416 1.00 94.94 101 THR A N 1
ATOM 795 C CA . THR A 1 101 ? 1.103 4.639 -2.592 1.00 94.94 101 THR A CA 1
ATOM 796 C C . THR A 1 101 ? -0.176 4.190 -1.878 1.00 94.94 101 THR A C 1
ATOM 798 O O . THR A 1 101 ? -0.434 4.545 -0.718 1.00 94.94 101 THR A O 1
ATOM 801 N N . TRP A 1 102 ? -0.986 3.372 -2.548 1.00 95.38 102 TRP A N 1
ATOM 802 C CA . TRP A 1 102 ? -2.269 2.879 -2.035 1.00 95.38 102 TRP A CA 1
ATOM 803 C C . TRP A 1 102 ? -2.258 1.364 -1.893 1.00 95.38 102 TRP A C 1
ATOM 805 O O . TRP A 1 102 ? -1.708 0.664 -2.730 1.00 95.38 102 TRP A O 1
ATOM 815 N N . ARG A 1 103 ? -2.894 0.841 -0.843 1.00 94.88 103 ARG A N 1
ATOM 816 C CA . ARG A 1 103 ? -3.148 -0.595 -0.697 1.00 94.88 103 ARG A CA 1
ATOM 817 C C . ARG A 1 103 ? -4.527 -0.906 -1.258 1.00 94.88 103 ARG A C 1
ATOM 819 O O . ARG A 1 103 ? -5.503 -0.288 -0.833 1.00 94.88 103 ARG A O 1
ATOM 826 N N . ARG A 1 104 ? -4.610 -1.895 -2.144 1.00 94.00 104 ARG A N 1
ATOM 827 C CA . ARG A 1 104 ? -5.883 -2.415 -2.646 1.00 94.00 104 ARG A CA 1
ATOM 828 C C . ARG A 1 104 ? -6.389 -3.516 -1.707 1.00 94.00 104 ARG A C 1
ATOM 830 O O . ARG A 1 104 ? -5.620 -4.370 -1.265 1.00 94.00 104 ARG A O 1
ATOM 837 N N . ILE A 1 105 ? -7.670 -3.445 -1.336 1.00 92.25 105 ILE A N 1
ATOM 838 C CA . ILE A 1 105 ? -8.282 -4.331 -0.325 1.00 92.25 105 ILE A CA 1
ATOM 839 C C . ILE A 1 105 ? -8.848 -5.631 -0.914 1.00 92.25 105 ILE A C 1
ATOM 841 O O . ILE A 1 105 ? -8.961 -6.622 -0.193 1.00 92.25 105 ILE A O 1
ATOM 845 N N . SER A 1 106 ? -9.166 -5.646 -2.211 1.00 89.81 106 SER A N 1
ATOM 846 C CA . SER A 1 106 ? -9.549 -6.840 -2.968 1.00 89.81 106 SER A CA 1
ATOM 847 C C . SER A 1 106 ? -9.279 -6.684 -4.468 1.00 89.81 106 SER A C 1
ATOM 849 O O . SER A 1 106 ? -9.254 -5.550 -4.961 1.00 89.81 106 SER A O 1
ATOM 851 N N . PRO A 1 107 ? -9.096 -7.800 -5.196 1.00 87.75 107 PRO A N 1
ATOM 852 C CA . PRO A 1 107 ? -9.056 -7.808 -6.657 1.00 87.75 107 PRO A CA 1
ATOM 853 C C . PRO A 1 107 ? -10.354 -7.299 -7.297 1.00 87.75 107 PRO A C 1
ATOM 855 O O . PRO A 1 107 ? -11.389 -7.153 -6.643 1.00 87.75 107 PRO A O 1
ATOM 858 N N . GLU A 1 108 ? -10.301 -7.034 -8.601 1.00 86.25 108 GLU A N 1
ATOM 859 C CA . GLU A 1 108 ? 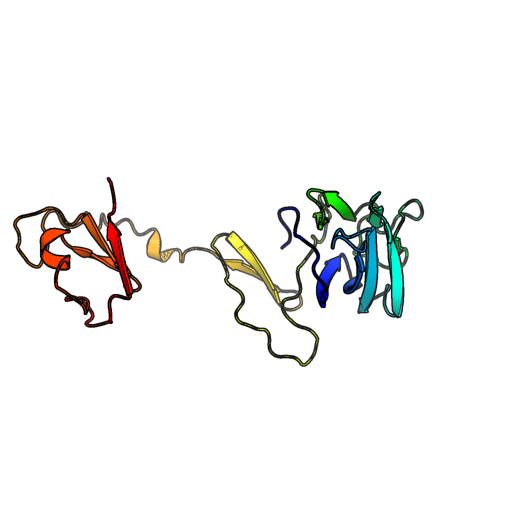-11.479 -6.630 -9.371 1.00 86.25 108 GLU A CA 1
ATOM 860 C C . GLU A 1 108 ? -12.532 -7.744 -9.385 1.00 86.25 108 GLU A C 1
ATOM 862 O O . GLU A 1 108 ? -12.205 -8.918 -9.536 1.00 86.25 108 GLU A O 1
ATOM 867 N N . GLY A 1 109 ? -13.805 -7.379 -9.214 1.00 85.81 109 GLY A N 1
ATOM 868 C CA . GLY A 1 109 ? -14.919 -8.331 -9.229 1.00 85.81 109 GLY A CA 1
ATOM 869 C C . GLY A 1 109 ? -15.041 -9.207 -7.977 1.00 85.81 109 GLY A C 1
ATOM 870 O O . GLY A 1 109 ? -15.999 -9.970 -7.870 1.00 85.81 109 GLY A O 1
ATOM 871 N N . GLU A 1 110 ? -14.130 -9.079 -7.010 1.00 89.44 110 GLU A N 1
ATOM 872 C CA . GLU A 1 110 ? -14.150 -9.839 -5.761 1.00 89.44 110 GLU A CA 1
ATOM 873 C C . GLU A 1 110 ? -14.579 -8.976 -4.569 1.00 89.44 110 GLU A C 1
ATOM 875 O O . GLU A 1 110 ? -14.155 -7.828 -4.400 1.00 89.44 110 GLU A O 1
ATOM 880 N N . THR A 1 111 ? -15.396 -9.554 -3.685 1.00 89.50 111 THR A N 1
ATOM 881 C CA . THR A 1 111 ? -15.750 -8.918 -2.412 1.00 89.50 111 THR A CA 1
ATOM 882 C C . THR A 1 111 ? -14.554 -8.946 -1.464 1.00 89.50 111 THR A C 1
ATOM 884 O O . THR A 1 111 ? -13.987 -10.006 -1.191 1.00 89.50 111 THR A O 1
ATOM 887 N N . SER A 1 112 ? -14.177 -7.784 -0.929 1.00 88.62 112 SER A N 1
ATOM 888 C CA . SER A 1 112 ? -13.131 -7.700 0.086 1.00 88.62 112 SER A CA 1
ATOM 889 C C . SER A 1 112 ? -13.551 -8.379 1.381 1.00 88.62 112 SER A C 1
ATOM 891 O O . SER A 1 112 ? -14.701 -8.287 1.811 1.00 88.62 112 SER A O 1
ATOM 893 N N . LYS A 1 113 ? -12.578 -8.995 2.056 1.00 88.06 113 LYS A N 1
ATOM 894 C CA . LYS A 1 113 ? -12.729 -9.346 3.470 1.00 88.06 113 LYS A CA 1
ATOM 895 C C . LYS A 1 113 ? -12.878 -8.069 4.300 1.00 88.06 113 LYS A C 1
ATOM 897 O O . LYS A 1 113 ? -12.522 -6.982 3.845 1.00 88.06 113 LYS A O 1
ATOM 902 N N . GLU A 1 114 ? -13.369 -8.218 5.524 1.00 87.75 114 GLU A N 1
ATOM 903 C CA . GLU A 1 114 ? -13.411 -7.123 6.490 1.00 87.75 114 GLU A CA 1
ATOM 904 C C . GLU A 1 114 ? -12.012 -6.515 6.645 1.00 87.75 114 GLU A C 1
ATOM 906 O O . GLU A 1 114 ? -11.041 -7.211 6.959 1.00 87.75 114 GLU A O 1
ATOM 911 N N . PHE A 1 115 ? -11.908 -5.214 6.377 1.00 85.94 115 PHE A N 1
ATOM 912 C CA . PHE A 1 115 ? -10.678 -4.455 6.531 1.00 85.94 115 PHE A CA 1
ATOM 913 C C . PHE A 1 115 ? -10.891 -3.417 7.634 1.00 85.94 115 PHE A C 1
ATOM 915 O O . PHE A 1 115 ? -11.741 -2.540 7.462 1.00 85.94 115 PHE A O 1
ATOM 922 N N . PRO A 1 116 ? -10.184 -3.515 8.774 1.00 85.88 116 PRO A N 1
ATOM 923 C CA . PRO A 1 116 ? -10.338 -2.543 9.842 1.00 85.88 116 PRO A CA 1
ATOM 924 C C . PRO A 1 116 ? -9.853 -1.175 9.364 1.00 85.88 116 PRO A C 1
ATOM 926 O O . PRO A 1 116 ? -8.796 -1.061 8.744 1.00 85.88 116 PRO A O 1
ATOM 929 N N . ILE A 1 117 ? -10.643 -0.154 9.668 1.00 88.12 117 ILE A N 1
ATOM 930 C CA . ILE A 1 117 ? -10.357 1.243 9.366 1.00 88.12 117 ILE A CA 1
ATOM 931 C C . ILE A 1 117 ? -10.137 1.954 10.699 1.00 88.12 117 ILE A C 1
ATOM 933 O O . ILE A 1 117 ? -10.928 1.785 11.631 1.00 88.12 117 ILE A O 1
ATOM 937 N N . TYR A 1 118 ? -9.071 2.737 10.791 1.00 87.94 118 TYR A N 1
ATOM 938 C CA . TYR A 1 118 ? -8.706 3.494 11.981 1.00 87.94 118 TYR A CA 1
ATOM 939 C C . TYR A 1 118 ? -8.897 4.995 11.751 1.00 87.94 118 TYR A C 1
ATOM 941 O O . TYR A 1 118 ? -9.027 5.459 10.619 1.00 87.94 118 TYR A O 1
ATOM 949 N N . LEU A 1 119 ? -8.928 5.766 12.841 1.00 86.88 119 LEU A N 1
ATOM 950 C CA . LEU A 1 119 ? -8.907 7.226 12.751 1.00 86.88 119 LEU A CA 1
ATOM 951 C C . LEU A 1 119 ? -7.674 7.689 11.964 1.00 86.88 119 LEU A C 1
ATOM 953 O O . LEU A 1 119 ? -6.613 7.071 12.052 1.00 86.88 119 LEU A O 1
ATOM 957 N N . ASP A 1 120 ? -7.853 8.758 11.192 1.00 85.38 120 ASP A N 1
ATOM 958 C CA . ASP A 1 120 ? -6.872 9.344 10.273 1.00 85.38 120 ASP A CA 1
ATOM 959 C C . ASP A 1 120 ? -6.480 8.469 9.070 1.00 85.38 120 ASP A C 1
ATOM 961 O O . ASP A 1 120 ? -5.627 8.862 8.267 1.00 85.38 120 ASP A O 1
ATOM 965 N N . ASP A 1 121 ? -7.128 7.315 8.873 1.00 89.94 121 ASP A N 1
ATOM 966 C CA . ASP A 1 121 ? -6.966 6.562 7.634 1.00 89.94 121 ASP A CA 1
ATOM 967 C C . ASP A 1 121 ? -7.553 7.329 6.445 1.00 89.94 121 ASP A C 1
ATOM 969 O O . ASP A 1 121 ? -8.616 7.948 6.504 1.00 89.94 121 ASP A O 1
ATOM 973 N N . PHE A 1 122 ? -6.861 7.216 5.315 1.00 92.69 122 PHE A N 1
ATOM 974 C CA . PHE A 1 122 ? -7.333 7.716 4.031 1.00 92.69 122 PHE A CA 1
ATOM 975 C C . PHE A 1 122 ? -7.826 6.562 3.165 1.00 92.69 122 PHE A C 1
ATOM 977 O O . PHE A 1 122 ? -7.054 5.648 2.834 1.00 92.69 122 PHE A O 1
ATOM 984 N N . ILE A 1 123 ? -9.086 6.661 2.751 1.00 93.44 123 ILE A N 1
ATOM 985 C CA . ILE A 1 123 ? -9.780 5.727 1.870 1.00 93.44 123 ILE A CA 1
ATOM 986 C C . ILE A 1 123 ? -9.917 6.380 0.499 1.00 93.44 123 ILE A C 1
ATOM 988 O O . ILE A 1 123 ? -10.455 7.477 0.364 1.00 93.44 123 ILE A O 1
ATOM 992 N N . LYS A 1 124 ? -9.435 5.691 -0.532 1.00 93.06 124 LYS A N 1
ATOM 993 C CA . LYS A 1 124 ? -9.554 6.119 -1.926 1.00 93.06 124 LYS A CA 1
ATOM 994 C C . LYS A 1 124 ? -10.638 5.291 -2.613 1.00 93.06 124 LYS A C 1
ATOM 996 O O . LYS A 1 124 ? -10.566 4.065 -2.588 1.00 93.06 124 LYS A O 1
ATOM 1001 N N . ILE A 1 125 ? -11.620 5.953 -3.223 1.00 91.50 125 ILE A N 1
ATOM 1002 C CA . ILE A 1 125 ? -12.693 5.329 -4.011 1.00 91.50 125 ILE A CA 1
ATOM 1003 C C . ILE A 1 125 ? -12.764 6.047 -5.356 1.00 91.50 125 ILE A C 1
ATOM 1005 O O . ILE A 1 125 ? -13.187 7.201 -5.432 1.00 91.50 125 ILE A O 1
ATOM 1009 N N . GLY A 1 126 ? -12.324 5.377 -6.423 1.00 86.06 126 GLY A N 1
ATOM 1010 C CA . GLY A 1 126 ? -12.131 6.023 -7.721 1.00 86.06 126 GLY A CA 1
ATOM 1011 C C . GLY A 1 126 ? -11.168 7.209 -7.601 1.00 86.06 126 GLY A C 1
ATOM 1012 O O . GLY A 1 126 ? -10.023 7.047 -7.175 1.00 86.06 126 GLY A O 1
ATOM 1013 N N . SER A 1 127 ? -11.645 8.407 -7.944 1.00 84.38 127 SER A N 1
ATOM 1014 C CA . SER A 1 127 ? -10.913 9.673 -7.792 1.00 84.38 127 SER A CA 1
ATOM 1015 C C . SER A 1 127 ? -11.149 10.374 -6.450 1.00 84.38 127 SER A C 1
ATOM 1017 O O . SER A 1 127 ? -10.523 11.396 -6.181 1.00 84.38 127 SER A O 1
ATOM 1019 N N . THR A 1 128 ? -12.065 9.870 -5.623 1.00 91.00 128 THR A N 1
ATOM 1020 C CA . THR A 1 128 ? -12.445 10.503 -4.358 1.00 91.00 128 THR A CA 1
ATOM 1021 C C . THR A 1 128 ? -11.550 10.017 -3.232 1.00 91.00 128 THR A C 1
ATOM 1023 O O . THR A 1 128 ? -11.326 8.815 -3.072 1.00 91.00 128 THR A O 1
ATOM 1026 N N . LEU A 1 129 ? -11.080 10.961 -2.419 1.00 91.12 129 LEU A N 1
ATOM 1027 C CA . LEU A 1 129 ? -10.340 10.690 -1.199 1.00 91.12 129 LEU A CA 1
ATOM 1028 C C . LEU A 1 129 ? -11.191 11.045 0.019 1.00 91.12 129 LEU A C 1
ATOM 1030 O O . LEU A 1 129 ? -11.653 12.176 0.143 1.00 91.12 129 LEU A O 1
ATOM 1034 N N . LEU A 1 130 ? -11.384 10.078 0.910 1.00 92.75 130 LEU A N 1
ATOM 1035 C CA . LEU A 1 130 ? -12.116 10.224 2.163 1.00 92.75 130 LEU A CA 1
ATOM 1036 C C . LEU A 1 130 ? -11.138 10.053 3.324 1.00 92.75 130 LEU A C 1
ATOM 1038 O O . LEU A 1 130 ? -10.381 9.082 3.351 1.00 92.75 130 LEU A O 1
ATOM 1042 N N . GLN A 1 131 ? -11.163 10.978 4.279 1.00 92.44 131 GLN A N 1
ATOM 1043 C CA . GLN A 1 131 ? -10.429 10.845 5.533 1.00 92.44 131 GLN A CA 1
ATOM 1044 C C . GLN A 1 131 ? -11.379 10.359 6.620 1.00 92.44 131 GLN A C 1
ATOM 1046 O O . GLN A 1 131 ? -12.492 10.864 6.768 1.00 92.44 131 GLN A O 1
ATOM 1051 N N . VAL A 1 132 ? -10.929 9.376 7.384 1.00 90.19 132 VAL A N 1
ATOM 1052 C CA . VAL A 1 132 ? -11.660 8.859 8.532 1.00 90.19 132 VAL A CA 1
ATOM 1053 C C . VAL A 1 132 ? -11.410 9.808 9.690 1.00 90.19 132 VAL A C 1
ATOM 1055 O O . VAL A 1 132 ? -10.337 9.811 10.286 1.00 90.19 132 VAL A O 1
ATOM 1058 N N . ALA A 1 133 ? -12.404 10.630 9.986 1.00 86.94 133 ALA A N 1
ATOM 1059 C CA . ALA A 1 133 ? -12.364 11.594 11.071 1.00 86.94 133 ALA A CA 1
ATOM 1060 C C . ALA A 1 133 ? -13.432 11.267 12.116 1.00 86.94 133 ALA A C 1
ATOM 1062 O O . ALA A 1 133 ? -14.413 10.568 11.848 1.00 86.94 133 ALA A O 1
ATOM 1063 N N . VAL A 1 134 ? -13.240 11.801 13.318 1.00 83.44 134 VAL A N 1
ATOM 1064 C CA . VAL A 1 134 ? -14.310 11.858 14.311 1.00 83.44 134 VAL A CA 1
ATOM 1065 C C . VAL A 1 134 ? -15.345 12.873 13.806 1.00 83.44 134 VAL A C 1
ATOM 1067 O O . VAL A 1 134 ? -14.942 13.949 13.363 1.00 83.44 134 VAL A O 1
ATOM 1070 N N . PRO A 1 135 ? -16.653 12.565 13.827 1.00 78.44 135 PRO A N 1
ATOM 1071 C CA . PRO A 1 135 ? -17.666 13.550 13.469 1.00 78.44 135 PRO A CA 1
ATOM 1072 C C . PRO A 1 135 ? -17.534 14.790 14.363 1.00 78.44 135 PRO A C 1
ATOM 1074 O O . PRO A 1 135 ? -17.375 14.664 15.577 1.00 78.44 135 PRO A O 1
ATOM 1077 N N . GLU A 1 136 ? -17.626 15.981 13.763 1.00 63.06 136 GLU A N 1
ATOM 1078 C CA . GLU A 1 136 ? -17.507 17.277 14.457 1.00 63.06 136 GLU A CA 1
ATOM 1079 C C . GLU A 1 136 ? -18.508 17.411 15.624 1.00 63.06 136 GLU A C 1
ATOM 1081 O O . GLU A 1 136 ? -18.252 18.104 16.604 1.00 63.06 136 GLU A O 1
ATOM 1086 N N . GLU A 1 137 ? -19.608 16.652 15.606 1.00 53.69 137 GLU A N 1
ATOM 1087 C CA . GLU A 1 137 ? -20.578 16.569 16.708 1.00 53.69 137 GLU A CA 1
ATOM 1088 C C . GLU A 1 137 ? -20.028 15.917 17.996 1.00 53.69 137 GLU A C 1
ATOM 1090 O O . GLU A 1 137 ? -20.689 15.956 19.033 1.00 53.69 137 GLU A O 1
ATOM 1095 N N . CYS A 1 138 ? -18.813 15.358 17.985 1.00 49.53 138 CYS A N 1
ATOM 1096 C CA . CYS A 1 138 ? -18.091 14.966 19.201 1.00 49.53 138 CYS A CA 1
ATOM 1097 C C . CYS A 1 138 ? -17.276 16.115 19.830 1.00 49.53 138 CYS A C 1
ATOM 1099 O O . CYS A 1 138 ? -16.795 15.960 20.953 1.00 49.53 138 CYS A O 1
ATOM 1101 N N . GLU A 1 139 ? -17.113 17.258 19.150 1.00 42.44 139 GLU A N 1
ATOM 1102 C CA . GLU A 1 139 ? -16.399 18.431 19.684 1.00 42.44 139 GLU A CA 1
ATOM 1103 C C . GLU A 1 139 ? -17.268 19.344 20.548 1.00 42.44 139 GLU A C 1
ATOM 1105 O O . GLU A 1 139 ? -16.733 20.227 21.228 1.00 42.44 139 GLU A O 1
ATOM 1110 N N . ASN A 1 140 ? -18.578 19.089 20.628 1.00 44.78 140 ASN A N 1
ATOM 1111 C CA . ASN A 1 140 ? -19.400 19.662 21.683 1.00 44.78 140 ASN A CA 1
ATOM 1112 C C . ASN A 1 140 ? -19.039 18.999 23.014 1.00 44.78 140 ASN A C 1
ATOM 1114 O O . ASN A 1 140 ? -19.753 18.159 23.557 1.00 44.78 140 ASN A O 1
ATOM 1118 N N . LYS A 1 141 ? -17.917 19.470 23.564 1.00 48.97 141 LYS A N 1
ATOM 1119 C CA . LYS A 1 141 ? -17.603 19.527 24.985 1.00 48.97 141 LYS A CA 1
ATOM 1120 C C . LYS A 1 141 ? -18.647 20.393 25.700 1.00 48.97 141 LYS A C 1
ATOM 1122 O O . LYS A 1 141 ? -18.304 21.333 26.414 1.00 48.97 141 LYS A O 1
ATOM 1127 N N . GLU A 1 142 ? -19.928 20.042 25.610 1.00 44.75 142 GLU A N 1
ATOM 1128 C CA . GLU A 1 142 ? -20.644 20.012 26.871 1.00 44.75 142 GLU A CA 1
ATOM 1129 C C . GLU A 1 142 ? -19.816 19.067 27.727 1.00 44.75 142 GLU A C 1
ATOM 1131 O O . GLU A 1 142 ? -19.513 17.953 27.302 1.00 44.75 142 GLU A O 1
ATOM 1136 N N . ASN A 1 143 ? -19.303 19.560 28.849 1.00 46.31 143 ASN A N 1
ATOM 1137 C CA . ASN A 1 143 ? -18.652 18.723 29.834 1.00 46.31 143 ASN A CA 1
ATOM 1138 C C . ASN A 1 143 ? -19.609 17.568 30.159 1.00 46.31 143 ASN A C 1
ATOM 1140 O O . ASN A 1 143 ? -20.412 17.676 31.084 1.00 46.31 143 ASN A O 1
ATOM 1144 N N . ILE A 1 144 ? -19.520 16.448 29.435 1.00 51.19 144 ILE A N 1
ATOM 1145 C CA . ILE A 1 144 ? -20.001 15.167 29.914 1.00 51.19 144 ILE A CA 1
ATOM 1146 C C . ILE A 1 144 ? -18.977 14.823 30.981 1.00 51.19 144 ILE A C 1
ATOM 1148 O O . ILE A 1 144 ? -18.030 14.070 30.756 1.00 51.19 144 ILE A O 1
ATOM 1152 N N . ALA A 1 145 ? -19.105 15.487 32.131 1.00 57.31 145 ALA A N 1
ATOM 1153 C CA . ALA A 1 145 ? -18.413 15.095 33.331 1.00 57.31 145 ALA A CA 1
ATOM 1154 C C . ALA A 1 145 ? -18.646 13.591 33.436 1.00 57.31 145 ALA A C 1
ATOM 1156 O O . ALA A 1 145 ? -19.800 13.142 33.431 1.00 57.31 145 ALA A O 1
ATOM 1157 N N . MET A 1 146 ? -17.559 12.808 33.439 1.00 60.47 146 MET A N 1
ATOM 1158 C CA . MET A 1 146 ? -17.667 11.395 33.781 1.00 60.47 146 MET A CA 1
ATOM 1159 C C . MET A 1 14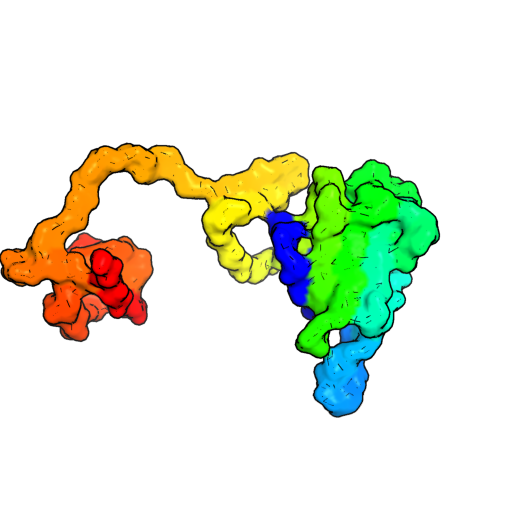6 ? -18.517 11.337 35.048 1.00 60.47 146 MET A C 1
ATOM 1161 O O . MET A 1 146 ? -18.228 12.102 35.976 1.00 60.47 146 MET A O 1
ATOM 1165 N N . PRO A 1 147 ? -19.586 10.522 35.070 1.00 67.62 147 PRO A N 1
ATOM 1166 C CA . PRO A 1 147 ? -20.487 10.505 36.206 1.00 67.62 147 PRO A CA 1
ATOM 1167 C C . PRO A 1 147 ? -19.656 10.321 37.475 1.00 67.62 147 PRO A C 1
ATOM 1169 O O . PRO A 1 147 ? -18.816 9.427 37.524 1.00 67.62 147 PRO A O 1
ATOM 1172 N N . ALA A 1 148 ? -19.833 11.204 38.459 1.00 81.25 148 ALA A N 1
ATOM 1173 C CA . ALA A 1 148 ? -19.060 11.143 39.700 1.00 81.25 148 ALA A CA 1
ATOM 1174 C C . ALA A 1 148 ? -19.326 9.830 40.453 1.00 81.25 148 ALA A C 1
ATOM 1176 O O . ALA A 1 148 ? -18.475 9.339 41.181 1.00 81.25 148 ALA A O 1
ATOM 1177 N N . GLU A 1 149 ? -20.490 9.224 40.221 1.00 89.12 149 GLU A N 1
ATOM 1178 C CA . GLU A 1 149 ? -20.951 8.033 40.915 1.00 89.12 149 GLU A CA 1
ATOM 1179 C C . GLU A 1 149 ? -21.477 6.992 39.922 1.00 89.12 149 GLU A C 1
ATOM 1181 O O . GLU A 1 149 ? -22.067 7.296 38.878 1.00 89.12 149 GLU A O 1
ATOM 1186 N N . CYS A 1 150 ? -21.249 5.721 40.235 1.00 89.88 150 CYS A N 1
ATOM 1187 C CA . CYS A 1 150 ? -21.733 4.605 39.445 1.00 89.88 150 CYS A CA 1
ATOM 1188 C C . CYS A 1 150 ? -23.258 4.517 39.514 1.00 89.88 150 CYS A C 1
ATOM 1190 O O . CYS A 1 150 ? -23.812 4.333 40.585 1.00 89.88 150 CYS A O 1
ATOM 1192 N N . ARG A 1 151 ? -23.936 4.485 38.363 1.00 88.94 151 ARG A N 1
ATOM 1193 C CA . ARG A 1 151 ? -25.409 4.406 38.277 1.00 88.94 151 ARG A CA 1
ATOM 1194 C C . ARG A 1 151 ? -26.055 3.118 38.817 1.00 88.94 151 ARG A C 1
ATOM 1196 O O . ARG A 1 151 ? -27.272 2.990 38.750 1.00 88.94 151 ARG A O 1
ATOM 1203 N N . ILE A 1 152 ? -25.266 2.142 39.272 1.00 89.94 152 ILE A N 1
ATOM 1204 C CA . ILE A 1 152 ? -25.772 0.888 39.853 1.00 89.94 152 ILE A CA 1
ATOM 1205 C C . ILE A 1 152 ? -25.785 0.982 41.380 1.00 89.94 152 ILE A C 1
ATOM 1207 O O . ILE A 1 152 ? -26.806 0.678 41.987 1.00 89.94 152 ILE A O 1
ATOM 1211 N N . CYS A 1 153 ? -24.671 1.398 41.996 1.00 92.12 153 CYS A N 1
ATOM 1212 C CA . CYS A 1 153 ? -24.563 1.493 43.456 1.00 92.12 153 CYS A CA 1
ATOM 1213 C C . CYS A 1 153 ? -24.698 2.914 44.013 1.00 92.12 153 CYS A C 1
ATOM 1215 O O . CYS A 1 153 ? -25.006 3.057 45.184 1.00 92.12 153 CYS A O 1
ATOM 1217 N N . ASN A 1 154 ? -24.460 3.951 43.208 1.00 90.94 154 ASN A N 1
ATOM 1218 C CA . ASN A 1 154 ? -24.331 5.353 43.624 1.00 90.94 154 ASN A CA 1
ATOM 1219 C C . ASN A 1 154 ? -23.279 5.591 44.732 1.00 90.94 154 ASN A C 1
ATOM 1221 O O . ASN A 1 154 ? -23.363 6.562 45.469 1.00 90.94 154 ASN A O 1
ATOM 1225 N N . GLU A 1 155 ? -22.291 4.699 44.867 1.00 89.56 155 GLU A N 1
ATOM 1226 C CA . GLU A 1 155 ? -21.272 4.770 45.933 1.00 89.56 155 GLU A CA 1
ATOM 1227 C C . GLU A 1 155 ? -19.852 4.997 45.405 1.00 89.56 155 GLU A C 1
ATOM 1229 O O . GLU A 1 155 ? -19.050 5.685 46.028 1.00 89.56 155 GLU A O 1
ATOM 1234 N N . ALA A 1 156 ? -19.510 4.377 44.274 1.00 89.56 156 ALA A N 1
ATOM 1235 C CA . ALA A 1 156 ? -18.143 4.341 43.761 1.00 89.56 156 ALA A CA 1
ATOM 1236 C C . ALA A 1 156 ? -18.024 5.084 42.433 1.00 89.56 156 ALA A C 1
ATOM 1238 O O . ALA A 1 156 ? -18.943 5.032 41.613 1.00 89.56 156 ALA A O 1
ATOM 1239 N N . GLU A 1 157 ? -16.860 5.686 42.176 1.00 90.06 157 GLU A N 1
ATOM 1240 C CA . GLU A 1 157 ? -16.583 6.288 40.875 1.00 90.06 157 GLU A CA 1
ATOM 1241 C C . GLU A 1 157 ? -16.609 5.216 39.767 1.00 90.06 157 GLU A C 1
ATOM 1243 O O . GLU A 1 157 ? -15.997 4.145 39.901 1.00 90.06 157 GLU A O 1
ATOM 1248 N N . PRO A 1 158 ? -17.303 5.475 38.648 1.00 90.75 158 PRO A N 1
ATOM 1249 C CA . PRO A 1 158 ? -17.254 4.597 37.501 1.00 90.75 158 PRO A CA 1
ATOM 1250 C C . PRO A 1 158 ? -15.847 4.601 36.885 1.00 90.75 158 PRO A C 1
ATOM 1252 O O . PRO A 1 158 ? -15.324 5.634 36.474 1.00 90.75 158 PRO A O 1
ATOM 1255 N N . ASN A 1 159 ? -15.240 3.418 36.817 1.00 91.75 159 ASN A N 1
ATOM 1256 C CA . ASN A 1 159 ? -13.853 3.202 36.396 1.00 91.75 159 ASN A CA 1
ATOM 1257 C C . ASN A 1 159 ? -13.693 1.984 35.470 1.00 91.75 159 ASN A C 1
ATOM 1259 O O . ASN A 1 159 ? -12.581 1.526 35.226 1.00 91.75 159 ASN A O 1
ATOM 1263 N N . THR A 1 160 ? -14.795 1.391 35.012 1.00 91.88 160 THR A N 1
ATOM 1264 C CA . THR A 1 160 ? -14.792 0.173 34.199 1.00 91.88 160 THR A CA 1
ATOM 1265 C C . THR A 1 160 ? -15.812 0.296 33.070 1.00 91.88 160 THR A C 1
ATOM 1267 O O . THR A 1 160 ? -16.990 0.567 33.307 1.00 91.88 160 THR A O 1
ATOM 1270 N N . LEU A 1 161 ? -15.350 0.113 31.836 1.00 92.25 161 LEU A N 1
ATOM 1271 C CA . LEU A 1 161 ? -16.100 0.279 30.596 1.00 92.25 161 LEU A CA 1
ATOM 1272 C C . LEU A 1 161 ? -16.627 -1.066 30.085 1.00 92.25 161 LEU A C 1
ATOM 1274 O O . LEU A 1 161 ? -15.901 -2.057 30.044 1.00 92.25 161 LEU A O 1
ATOM 1278 N N . CYS A 1 162 ? -17.890 -1.086 29.660 1.00 90.88 162 CYS A N 1
ATOM 1279 C CA . CYS A 1 162 ? -18.528 -2.236 29.025 1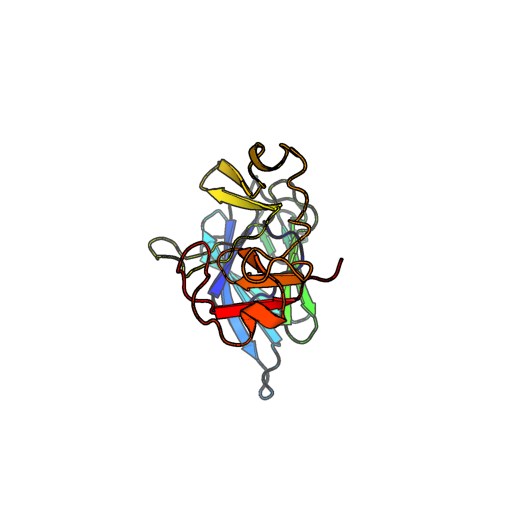.00 90.88 162 CYS A CA 1
ATOM 1280 C C . CYS A 1 162 ? -18.217 -2.260 27.523 1.00 90.88 162 CYS A C 1
ATOM 1282 O O . CYS A 1 162 ? -18.809 -1.489 26.765 1.00 90.88 162 CYS A O 1
ATOM 1284 N N . TYR A 1 163 ? -17.350 -3.155 27.062 1.00 87.25 163 TYR A N 1
ATOM 1285 C CA . TYR A 1 163 ? -17.097 -3.341 25.633 1.00 87.25 163 TYR A CA 1
ATOM 1286 C C . TYR A 1 163 ? -18.156 -4.284 25.019 1.00 87.25 163 TYR A C 1
ATOM 1288 O O . TYR A 1 163 ? -18.524 -5.270 25.665 1.00 87.25 163 TYR A O 1
ATOM 1296 N N . PRO A 1 164 ? -18.700 -3.994 23.817 1.00 85.56 164 PRO A N 1
ATOM 1297 C CA . PRO A 1 164 ? -18.341 -2.906 22.893 1.00 85.56 164 PRO A CA 1
ATOM 1298 C C . PRO A 1 164 ? -19.148 -1.608 23.057 1.00 85.56 164 PRO A C 1
ATOM 1300 O O . PRO A 1 164 ? -18.942 -0.658 22.311 1.00 85.56 164 PRO A O 1
ATOM 1303 N N . CYS A 1 165 ? -20.105 -1.546 23.985 1.00 88.44 165 CYS A N 1
ATOM 1304 C CA . CYS A 1 165 ? -21.058 -0.433 24.039 1.00 88.44 165 CYS A CA 1
ATOM 1305 C C . CYS A 1 165 ? -20.526 0.878 24.647 1.00 88.44 165 CYS A C 1
ATOM 1307 O O . CYS A 1 165 ? -21.177 1.903 24.486 1.00 88.44 165 CYS A O 1
ATOM 1309 N N . GLY A 1 166 ? -19.403 0.856 25.367 1.00 85.88 166 GLY A N 1
ATOM 1310 C CA . GLY A 1 166 ? -18.751 2.051 25.913 1.00 85.88 166 GLY A CA 1
ATOM 1311 C C . GLY A 1 166 ? -19.302 2.576 27.245 1.00 85.88 166 GLY A C 1
ATOM 1312 O O . GLY A 1 166 ? -18.743 3.515 27.801 1.00 85.88 166 GLY A O 1
ATOM 1313 N N . HIS A 1 167 ? -20.365 1.989 27.803 1.00 90.56 167 HIS A N 1
ATOM 1314 C CA . HIS A 1 167 ? -20.957 2.477 29.055 1.00 90.56 167 HIS A CA 1
ATOM 1315 C C . HIS A 1 167 ? -20.091 2.179 30.286 1.00 90.56 167 HIS A C 1
ATOM 1317 O O . HIS A 1 167 ? -19.561 1.076 30.428 1.00 90.56 167 HIS A O 1
ATOM 1323 N N . LEU A 1 168 ? -20.002 3.152 31.197 1.00 90.88 168 LEU A N 1
ATOM 1324 C CA . LEU A 1 168 ? -19.077 3.151 32.329 1.00 90.88 168 LEU A CA 1
ATOM 1325 C C . LEU A 1 168 ? -19.790 2.894 33.668 1.00 90.88 168 LEU A C 1
ATOM 1327 O O . LEU A 1 168 ? -20.812 3.510 33.970 1.00 90.88 168 LEU A O 1
ATOM 1331 N N . PHE A 1 169 ? -19.219 2.013 34.487 1.00 92.75 169 PHE A N 1
ATOM 1332 C CA . PHE A 1 169 ? -19.694 1.659 35.829 1.00 92.75 169 PHE A CA 1
ATOM 1333 C C . PHE A 1 169 ? -18.498 1.388 36.757 1.00 92.75 169 PHE A C 1
ATOM 1335 O O . PHE A 1 169 ? -17.352 1.363 36.305 1.00 92.75 169 PHE A O 1
ATOM 1342 N N . CYS A 1 170 ? -18.723 1.201 38.060 1.00 93.50 170 CYS A N 1
ATOM 1343 C 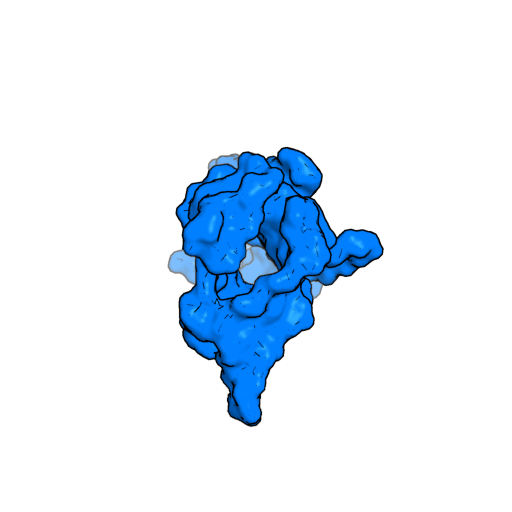CA . CYS A 1 170 ? -17.639 0.809 38.960 1.00 93.50 170 CYS A CA 1
ATOM 1344 C C . CYS A 1 170 ? -17.277 -0.670 38.763 1.00 93.50 170 CYS A C 1
ATOM 1346 O O . CYS A 1 170 ? -18.117 -1.504 38.399 1.00 93.50 170 CYS A O 1
ATOM 1348 N N . SER A 1 171 ? -16.017 -1.002 39.037 1.00 93.00 171 SER A N 1
ATOM 1349 C CA . SER A 1 171 ? -15.493 -2.359 38.887 1.00 93.00 171 SER A CA 1
ATOM 1350 C C . SER A 1 171 ? -16.241 -3.387 39.724 1.00 93.00 171 SER A C 1
ATOM 1352 O O . SER A 1 171 ? -16.370 -4.522 39.285 1.00 93.00 171 SER A O 1
ATOM 1354 N N . GLU A 1 172 ? -16.741 -3.001 40.901 1.00 93.81 172 GLU A N 1
ATOM 1355 C CA . GLU A 1 172 ? -17.485 -3.895 41.795 1.00 93.81 172 GLU A CA 1
ATOM 1356 C C . GLU A 1 172 ? -18.835 -4.296 41.199 1.00 93.81 172 GLU A C 1
ATOM 1358 O O . GLU A 1 172 ? -19.132 -5.486 41.095 1.00 93.81 172 GLU A O 1
ATOM 1363 N N . CYS A 1 173 ? -19.614 -3.326 40.715 1.00 93.31 173 CYS A N 1
ATOM 1364 C CA . CYS A 1 173 ? -20.922 -3.600 40.126 1.00 93.31 173 CYS A CA 1
ATOM 1365 C C . CYS A 1 173 ? -20.815 -4.407 38.831 1.00 93.31 173 CYS A C 1
ATOM 1367 O O . CYS A 1 173 ? -21.666 -5.248 38.557 1.00 93.31 173 CYS A O 1
ATOM 1369 N N . LEU A 1 174 ? -19.760 -4.202 38.038 1.00 92.88 174 LEU A N 1
ATOM 1370 C CA . LEU A 1 174 ? -19.574 -4.972 36.812 1.00 92.88 174 LEU A CA 1
ATOM 1371 C C . LEU A 1 174 ? -19.031 -6.383 37.029 1.00 92.88 174 LEU A C 1
ATOM 1373 O O . LEU A 1 174 ? -19.036 -7.134 36.061 1.00 92.88 174 LEU A O 1
ATOM 1377 N N . LYS A 1 175 ? -18.605 -6.808 38.228 1.00 90.00 175 LYS A N 1
ATOM 1378 C CA . LYS A 1 175 ? -18.020 -8.155 38.424 1.00 90.00 175 LYS A CA 1
ATOM 1379 C C . LYS A 1 175 ? -18.911 -9.276 37.887 1.00 90.00 175 LYS A C 1
ATOM 1381 O O . LYS A 1 175 ? -18.447 -10.092 37.094 1.00 90.00 175 LYS A O 1
ATOM 1386 N N . THR A 1 176 ? -20.189 -9.281 38.257 1.00 89.81 176 THR A N 1
ATOM 1387 C CA . THR A 1 176 ? -21.131 -10.382 37.975 1.00 89.81 176 THR A CA 1
ATOM 1388 C C . THR A 1 176 ? -22.061 -10.125 36.789 1.00 89.81 176 THR A C 1
ATOM 1390 O O . THR A 1 176 ? -22.767 -11.029 36.350 1.00 89.81 176 THR A O 1
ATOM 1393 N N . ILE A 1 177 ? -22.057 -8.910 36.238 1.00 91.25 177 ILE A N 1
ATOM 1394 C CA . ILE A 1 177 ? -22.970 -8.502 35.168 1.00 91.25 177 ILE A CA 1
ATOM 1395 C C . ILE A 1 177 ? -22.445 -8.958 33.800 1.00 91.25 177 ILE A C 1
ATOM 1397 O O . ILE A 1 177 ? -21.283 -8.724 33.467 1.00 91.25 177 ILE A O 1
ATOM 1401 N N . THR A 1 178 ? -23.304 -9.585 32.995 1.00 92.12 178 THR A N 1
ATOM 1402 C CA . THR A 1 178 ? -22.985 -10.091 31.643 1.00 92.12 178 THR A CA 1
ATOM 1403 C C . THR A 1 178 ? -23.621 -9.275 30.515 1.00 92.12 178 THR A C 1
ATOM 1405 O O . THR A 1 178 ? -23.168 -9.341 29.375 1.00 92.12 178 THR A O 1
ATOM 1408 N N . LYS A 1 179 ? -24.642 -8.465 30.821 1.00 93.50 179 LYS A N 1
ATOM 1409 C CA . LYS A 1 179 ? -25.297 -7.543 29.881 1.00 93.50 179 LYS A CA 1
ATOM 1410 C C . LYS A 1 179 ? -25.245 -6.125 30.421 1.00 93.50 179 LYS A C 1
ATOM 1412 O O . LYS A 1 179 ? -25.493 -5.914 31.602 1.00 93.50 179 LYS A O 1
ATOM 1417 N N . CYS A 1 180 ? -24.943 -5.154 29.569 1.00 91.00 180 CYS A N 1
ATOM 1418 C CA . CYS A 1 180 ? -24.832 -3.758 29.970 1.00 91.00 180 CYS A CA 1
ATOM 1419 C C . CYS A 1 180 ? -26.148 -3.268 30.605 1.00 91.00 180 CYS A C 1
ATOM 1421 O O . CYS A 1 180 ? -27.173 -3.293 29.925 1.00 91.00 180 CYS A O 1
ATOM 1423 N N . PRO A 1 181 ? -26.146 -2.750 31.846 1.00 89.69 181 PRO A N 1
ATOM 1424 C CA . PRO A 1 181 ? -27.366 -2.253 32.491 1.00 89.69 181 PRO A CA 1
ATOM 1425 C C . PRO A 1 181 ? -27.989 -1.025 31.816 1.00 89.69 181 PRO A C 1
ATOM 1427 O O . PRO A 1 181 ? -29.135 -0.700 32.096 1.00 89.69 181 PRO A O 1
ATOM 1430 N N . ASN A 1 182 ? -27.245 -0.337 30.942 1.00 88.12 182 ASN A N 1
ATOM 1431 C CA . ASN A 1 182 ? -27.739 0.840 30.228 1.00 88.12 182 ASN A CA 1
ATOM 1432 C C . ASN A 1 182 ? -28.391 0.481 28.878 1.00 88.12 182 ASN A C 1
ATOM 1434 O O . ASN A 1 182 ? -29.450 0.994 28.545 1.00 88.12 182 ASN A O 1
ATOM 1438 N N . CYS A 1 183 ? -27.785 -0.418 28.093 1.00 90.31 183 CYS A N 1
ATOM 1439 C CA . CYS A 1 183 ? -28.252 -0.723 26.731 1.00 90.31 183 CYS A CA 1
ATOM 1440 C C . CYS A 1 183 ? -28.599 -2.194 26.473 1.00 90.31 183 CYS A C 1
ATOM 1442 O O . CYS A 1 183 ? -28.909 -2.551 25.339 1.00 90.31 183 CYS A O 1
ATOM 1444 N N . PHE A 1 184 ? -28.502 -3.054 27.488 1.00 89.44 184 PHE A N 1
ATOM 1445 C CA . PHE A 1 184 ? -28.817 -4.489 27.454 1.00 89.44 184 PHE A CA 1
ATOM 1446 C C . PHE A 1 184 ? -28.021 -5.342 26.449 1.00 89.44 184 PHE A C 1
ATOM 1448 O O . PHE A 1 184 ? -28.279 -6.540 26.323 1.00 89.44 184 PHE A O 1
ATOM 1455 N N . LYS A 1 185 ? -27.017 -4.762 25.778 1.00 89.75 185 LYS A N 1
ATOM 1456 C CA . LYS A 1 185 ? -26.061 -5.484 24.924 1.00 89.75 185 LYS A CA 1
ATOM 1457 C C . LYS A 1 185 ? -25.174 -6.406 25.762 1.00 89.75 185 LYS A C 1
ATOM 1459 O O . LYS A 1 185 ? -24.849 -6.075 26.904 1.00 89.75 185 LYS A O 1
ATOM 1464 N N . GLU A 1 186 ? -24.767 -7.539 25.195 1.00 92.38 186 GLU A N 1
ATOM 1465 C CA . GLU A 1 186 ? -23.808 -8.439 25.845 1.00 92.38 186 GLU A CA 1
ATOM 1466 C C . GLU A 1 186 ? -22.445 -7.762 26.008 1.00 92.38 186 GLU A C 1
ATOM 1468 O O . GLU A 1 186 ? -21.995 -7.020 25.133 1.00 92.38 186 GLU A O 1
ATOM 1473 N N . ILE A 1 187 ? -21.822 -7.991 27.163 1.00 92.00 187 ILE A N 1
ATOM 1474 C CA . ILE A 1 187 ? -20.504 -7.457 27.496 1.00 92.00 187 ILE A CA 1
ATOM 1475 C C . ILE A 1 187 ? -19.475 -8.510 27.096 1.00 92.00 187 ILE A C 1
ATOM 1477 O O . ILE A 1 187 ? -19.377 -9.546 27.752 1.00 92.00 187 ILE A O 1
ATOM 1481 N N . SER A 1 188 ? -18.712 -8.245 26.037 1.00 89.31 188 SER A N 1
ATOM 1482 C CA . SER A 1 188 ? -17.627 -9.136 25.613 1.00 89.31 188 SER A CA 1
ATOM 1483 C C . SER A 1 188 ? -16.349 -8.914 26.419 1.00 89.31 188 SER A C 1
ATOM 1485 O O . SER A 1 188 ? -15.610 -9.867 26.642 1.00 89.31 188 SER A O 1
ATOM 1487 N N . ASP A 1 189 ? -16.112 -7.689 26.897 1.00 91.62 189 ASP A N 1
ATOM 1488 C CA . ASP A 1 189 ? -14.985 -7.377 27.779 1.00 91.62 189 ASP A CA 1
ATOM 1489 C C . ASP A 1 189 ? -15.293 -6.204 28.731 1.00 91.62 189 ASP A C 1
ATOM 1491 O O . ASP A 1 189 ? -16.180 -5.380 28.479 1.00 91.62 189 ASP A O 1
ATOM 1495 N N . LYS A 1 190 ? -14.567 -6.135 29.851 1.00 92.19 190 LYS A N 1
ATOM 1496 C CA . LYS A 1 190 ? -14.696 -5.119 30.907 1.00 92.19 190 LYS A CA 1
ATOM 1497 C C . LYS A 1 190 ? -13.356 -4.418 31.095 1.00 92.19 190 LYS A C 1
ATOM 1499 O O . LYS A 1 190 ? -12.484 -4.897 31.818 1.00 92.19 190 LYS A O 1
ATOM 1504 N N . VAL A 1 191 ? -13.207 -3.256 30.471 1.00 92.31 191 VAL A N 1
ATOM 1505 C CA . VAL A 1 191 ? -11.930 -2.534 30.427 1.00 92.31 191 VAL A CA 1
ATOM 1506 C C . VAL A 1 191 ? -11.863 -1.532 31.575 1.00 92.31 191 VAL A C 1
ATOM 1508 O O . VAL A 1 191 ? -12.669 -0.605 31.635 1.00 92.31 191 VAL A O 1
ATOM 1511 N N . LYS A 1 192 ? -10.908 -1.691 32.497 1.00 88.62 192 LYS A N 1
ATOM 1512 C CA . LYS A 1 192 ? -10.652 -0.672 33.526 1.00 88.62 192 LYS A CA 1
ATOM 1513 C C . LYS A 1 192 ? -10.046 0.576 32.890 1.00 88.62 192 LYS A C 1
ATOM 1515 O O . LYS A 1 192 ? -9.062 0.488 32.162 1.00 88.62 192 LYS A O 1
ATOM 1520 N N . VAL A 1 193 ? -10.628 1.725 33.202 1.00 82.69 193 VAL A N 1
ATOM 1521 C CA . VAL A 1 193 ? -10.170 3.040 32.762 1.00 82.69 193 VAL A CA 1
ATOM 1522 C C . VAL A 1 193 ? -9.472 3.695 33.947 1.00 82.69 193 VAL A C 1
ATOM 1524 O O . VAL A 1 193 ? -10.067 3.851 35.014 1.00 82.69 193 VAL A O 1
ATOM 1527 N N . PHE A 1 194 ? -8.204 4.044 33.770 1.00 75.25 194 PHE A N 1
ATOM 1528 C CA . PHE A 1 194 ? -7.429 4.788 34.756 1.00 75.25 194 PHE A CA 1
ATOM 1529 C C . PHE A 1 194 ? -7.487 6.268 34.370 1.00 75.25 194 PHE A C 1
ATOM 1531 O O . PHE A 1 194 ? -7.234 6.597 33.211 1.00 75.25 194 PHE A O 1
ATOM 1538 N N . LYS A 1 195 ? -7.897 7.124 35.312 1.00 59.19 195 LYS A N 1
ATOM 1539 C CA . LYS A 1 195 ? -7.753 8.580 35.188 1.00 59.19 195 LYS A CA 1
ATOM 1540 C C . LYS A 1 195 ? -6.305 8.974 35.455 1.00 59.19 195 LYS A C 1
ATOM 1542 O O . LYS A 1 195 ? -5.681 8.310 36.314 1.00 59.19 195 LYS A O 1
#

InterPro domains:
  IPR000253 Forkhead-associated (FHA) domain [PF00498] (59-103)
  IPR000253 Forkhead-associated (FHA) domain [PS50006] (58-102)
  IPR001841 Zinc finger, RING-type [PS50089] (150-183)
  IPR001841 Zinc finger, RING-type [SM00184] (150-183)
  IPR008984 SMAD/FHA domain superfamily [SSF49879] (39-144)
  IPR013083 Zinc finger, RING/FYVE/PHD-type [G3DSA:3.30.40.10] (141-195)
  IPR017907 Zinc finger, RING-type, conserved site [PS00518] (165-174)

Organism: NCBI:txid5963

Foldseek 3Di:
DCPDWDFQDAQWWKDAQQWIKGFHDFDADPVRFTFKTKIQTVDDQRHRPIAIAGQAWWFDFCAPPTSHHRVPRPQTHRGAWIWHADPSTIIIGGPPGPVHMGTDQDDPPDDGDDDDDDAQDWDDDPNDIDHRHDPCVVVPPPPPPQPCAFPPPRPHRFFKAFPPVGDTGNPVVCPPDQADPVPRHGRPDIDGHDD